Protein AF-0000000084543329 (afdb_homodimer)

pLDDT: mean 81.79, std 19.31, range [36.59, 98.5]

Sequence (286 aa):
MLRTILVAIDDSPSMEIMMNALKQLQLEPTTHVIFSHVVSTTGPDVDPI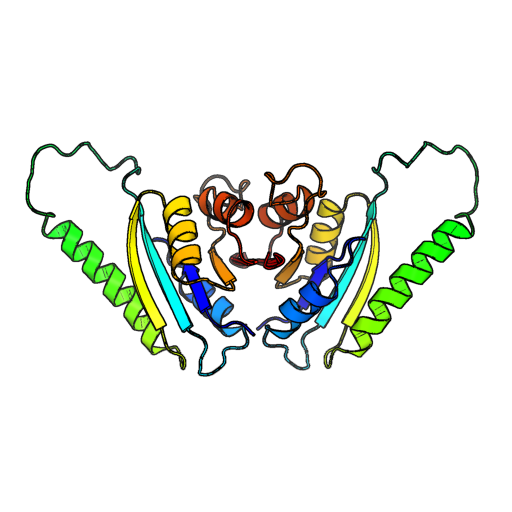ADRPHPSSSEELAYWDIENYLRSYQKQLAVPSDVEIVQGDPAEEIIRLSNIYKTDLIIIGSRGLTGLSRVLQGSVSSQVVADANCSVLVVKEKVMLRTILVAIDDSPSMEIMMNALKQLQLEPTTHVIFSHVVSTTGPDVDPIADRPHPSSSEELAYWDIENYLRSYQKQLAVPSDVEIVQGDPAEEIIRLSNIYKTDLIIIGSRGLTGLSRVLQGSVSSQVVADANCSVLVVKEKV

Nearest PDB structures (foldseek):
  1mjh-assembly1_A  TM=8.530E-01  e=1.155E-09  Methanocaldococcus jannaschii
  1mjh-assembly1_B  TM=8.468E-01  e=2.503E-09  Methanocaldococcus jannaschii
  3hgm-assembly2_D  TM=7.428E-01  e=6.580E-09  Halomonas elongata
  2dum-assembly1_A  TM=7.343E-01  e=9.857E-08  Pyrococcus horikoshii OT3
  2dum-assembly2_C  TM=7.300E-01  e=8.124E-08  Pyrococcus horikoshii OT3

Organism: NCBI:txid376219

InterPro domains:
  IPR006015 Universal stress protein A family [PR01438] (2-20)
  IPR006015 Universal stress protein A family [PR01438] (100-112)
  IPR006015 Universal stress protein A family [PR01438] (118-140)
  IPR006016 UspA [PF00582] (1-140)
  IPR014729 Rossmann-like alpha/beta/alpha sandwich fold [G3DSA:3.40.50.620] (1-142)

Solvent-accessible surface area (backbone atoms only — not comparable to full-atom values): 15860 Å² total; per-residue (Å²): 132,62,48,23,36,35,37,54,47,73,93,64,90,52,56,64,62,50,49,52,57,58,65,40,37,54,73,47,72,76,20,35,37,33,42,31,34,54,49,61,66,77,48,84,82,53,54,85,67,70,84,73,79,66,84,49,75,62,56,54,48,51,48,50,51,50,50,52,55,54,48,61,53,47,71,74,48,90,36,53,63,50,79,46,78,47,76,34,56,50,39,61,48,53,42,50,51,36,59,75,64,60,31,50,31,36,38,31,52,22,78,31,80,70,83,65,86,78,57,48,45,14,72,47,45,50,48,35,57,37,65,39,77,32,19,31,35,36,43,46,74,77,124,132,61,49,24,36,34,38,52,45,73,95,63,89,54,54,64,61,51,50,54,56,58,65,40,37,54,74,46,73,76,20,34,37,35,42,30,36,54,47,63,66,76,47,82,83,54,52,85,68,71,86,71,81,66,82,48,75,61,56,53,48,53,50,48,50,51,49,51,55,53,48,61,54,47,70,73,46,88,36,52,65,47,80,45,78,47,76,33,57,52,39,60,48,52,42,50,50,37,57,74,65,60,30,49,32,37,39,32,52,22,76,28,79,70,80,62,84,76,55,47,45,14,73,47,44,52,48,35,57,37,65,40,79,36,19,30,34,36,41,45,75,78,124

Secondary structure (DSSP, 8-state):
---EEEEEE-SSSTHHHHHHHHHTB---TT-EEEEEEEEESSSTT-----S--S--HHHHHHHHHHHHHHHHHHTT-SS-EEEEEEEE-HHHHHHHHHHHTT-SEEEEE----SSSTT--S-HHHHHHHHH-SSEEEEE----/---EEEEEE-SSSTHHHHHHHHHTB---TT-EEEEEEEEESSSTT-----S--S--HHHHHHHHHHHHHHHHHHTT-SS-EEEEEEEE-HHHHHHHHHHHTT-SEEEEE----SSSTT--S-HHHHHHHHH-SSEEEEE----

Radius of gyration: 21.04 Å; Cα contacts (8 Å, |Δi|>4): 467; chains: 2; bounding box: 43×72×41 Å

Foldseek 3Di:
DFAEEEEEDEPDPCVVLSLVVVVVDDDDQRREYEYEYEAECPDPVPPVPPPPPDCPPVNVVVVVVVLVVVVVVCVVDSHHYYYYYYYYDRLVVSLVVCVVVVGQEYEYEQDDDPDDPPRSGHPSLVSNCVPHPHYYHYGYDDD/DFAEEEEEDEPDPCVVLSLVVVVVDDDDQNREYEYEYEAECPDPVPPVPPPPPDCPPVNVVVVVVVLVVVVVVCVVDSHHYYYYYYYYDRLVVSLVVCVVVVGQEYEYEQDDDPPPPPRSRHPSLVSNCVPHPHYYHYGYDDD

Structure (mmCIF, N/CA/C/O backbone):
data_AF-0000000084543329-model_v1
#
loop_
_entity.id
_entity.type
_entity.pdbx_description
1 polymer 'Universal stress protein, UspA-like'
#
loop_
_atom_site.group_PDB
_atom_site.id
_atom_site.type_symbol
_atom_site.label_atom_id
_atom_site.label_alt_id
_atom_site.label_comp_id
_atom_site.label_asym_id
_atom_site.label_entity_id
_atom_site.label_seq_id
_atom_site.pdbx_PDB_ins_code
_atom_site.Cartn_x
_atom_site.Cartn_y
_atom_site.Cartn_z
_atom_site.occupancy
_atom_site.B_iso_or_equiv
_atom_site.auth_seq_id
_atom_site.auth_comp_id
_atom_site.auth_asym_id
_atom_site.auth_atom_id
_atom_site.pdbx_PDB_model_num
ATOM 1 N N . MET A 1 1 ? -7.934 -6.758 11.453 1 81.69 1 MET A N 1
ATOM 2 C CA . MET A 1 1 ? -8.797 -5.602 11.25 1 81.69 1 MET A CA 1
ATOM 3 C C . MET A 1 1 ? -8.008 -4.301 11.375 1 81.69 1 MET A C 1
ATOM 5 O O . MET A 1 1 ? -7.094 -4.207 12.195 1 81.69 1 MET A O 1
ATOM 9 N N . LEU A 1 2 ? -8.367 -3.291 10.414 1 92.56 2 LEU A N 1
ATOM 10 C CA . LEU A 1 2 ? -7.707 -1.989 10.469 1 92.56 2 LEU A CA 1
ATOM 11 C C . LEU A 1 2 ? -8.289 -1.135 11.594 1 92.56 2 LEU A C 1
ATOM 13 O O . LEU A 1 2 ? -9.438 -0.705 11.523 1 92.56 2 LEU A O 1
ATOM 17 N N . ARG A 1 3 ? -7.535 -0.943 12.648 1 95.81 3 ARG A N 1
ATOM 18 C CA . ARG A 1 3 ? -8.008 -0.152 13.781 1 95.81 3 ARG A CA 1
ATOM 19 C C . ARG A 1 3 ? -7.691 1.327 13.586 1 95.81 3 ARG A C 1
ATOM 21 O O . ARG A 1 3 ? -8.531 2.188 13.852 1 95.81 3 ARG A O 1
ATOM 28 N N . THR A 1 4 ? -6.5 1.543 13.148 1 98.12 4 THR A N 1
ATOM 29 C CA . THR A 1 4 ? -6.062 2.922 12.961 1 98.12 4 THR A CA 1
ATOM 30 C C . THR A 1 4 ? -5.43 3.109 11.586 1 98.12 4 THR A C 1
ATOM 32 O O . THR A 1 4 ? -4.559 2.336 11.188 1 98.12 4 THR A O 1
ATOM 35 N N . ILE A 1 5 ? -5.875 4.098 10.867 1 98.5 5 ILE A N 1
ATOM 36 C CA . ILE A 1 5 ? -5.379 4.426 9.539 1 98.5 5 ILE A CA 1
ATOM 37 C C . ILE A 1 5 ? -4.891 5.871 9.508 1 98.5 5 ILE A C 1
ATOM 39 O O . ILE A 1 5 ? -5.598 6.781 9.953 1 98.5 5 ILE A O 1
ATOM 43 N N . LEU A 1 6 ? -3.682 6.082 9.062 1 98.38 6 LEU A N 1
ATOM 44 C CA . LEU A 1 6 ? -3.145 7.426 8.875 1 98.38 6 LEU A CA 1
ATOM 45 C C . LEU A 1 6 ? -3.156 7.816 7.406 1 98.38 6 LEU A C 1
ATOM 47 O O . LEU A 1 6 ? -2.572 7.125 6.57 1 98.38 6 LEU A O 1
ATOM 51 N N . VAL A 1 7 ? -3.832 8.812 7.074 1 96.94 7 VAL A N 1
ATOM 52 C CA . VAL A 1 7 ? -3.863 9.359 5.723 1 96.94 7 VAL A CA 1
ATOM 53 C C . VAL A 1 7 ? -2.98 10.602 5.645 1 96.94 7 VAL A C 1
ATOM 55 O O . VAL A 1 7 ? -3.312 11.641 6.215 1 96.94 7 VAL A O 1
ATOM 58 N N . ALA A 1 8 ? -1.842 10.445 4.938 1 95.69 8 ALA A N 1
ATOM 59 C CA . ALA A 1 8 ? -0.904 11.555 4.785 1 95.69 8 ALA A CA 1
ATOM 60 C C . ALA A 1 8 ? -1.273 12.422 3.584 1 95.69 8 ALA A C 1
ATOM 62 O O . ALA A 1 8 ? -1.229 11.961 2.441 1 95.69 8 ALA A O 1
ATOM 63 N N . ILE A 1 9 ? -1.578 13.695 3.885 1 91.19 9 ILE A N 1
ATOM 64 C CA . ILE A 1 9 ? -2.082 14.609 2.863 1 91.19 9 ILE A CA 1
ATOM 65 C C . ILE A 1 9 ? -1.065 15.719 2.617 1 91.19 9 ILE A C 1
ATOM 67 O O . ILE A 1 9 ? -0.561 16.328 3.562 1 91.19 9 ILE A O 1
ATOM 71 N N . ASP A 1 10 ? -0.729 15.914 1.336 1 82.12 10 ASP A N 1
ATOM 72 C CA . ASP A 1 10 ? 0.143 17.031 1.003 1 82.12 10 ASP A CA 1
ATOM 73 C C . ASP A 1 10 ? -0.658 18.203 0.432 1 82.12 10 ASP A C 1
ATOM 75 O O . ASP A 1 10 ? -1.878 18.266 0.598 1 82.12 10 ASP A O 1
ATOM 79 N N . ASP A 1 11 ? 0.012 19.219 -0.105 1 70.56 11 ASP A N 1
ATOM 80 C CA . ASP A 1 11 ? -0.605 20.453 -0.581 1 70.56 11 ASP A CA 1
ATOM 81 C C . ASP A 1 11 ? -1.255 20.25 -1.947 1 70.56 11 ASP A C 1
ATOM 83 O O . ASP A 1 11 ? -1.969 21.125 -2.438 1 70.56 11 ASP A O 1
ATOM 87 N N . SER A 1 12 ? -1.091 19.109 -2.645 1 63.62 12 SER A N 1
ATOM 88 C CA . SER A 1 12 ? -1.638 18.922 -3.984 1 63.62 12 SER A CA 1
ATOM 89 C C . SER A 1 12 ? -3.053 18.359 -3.926 1 63.62 12 SER A C 1
ATOM 91 O O . SER A 1 12 ? -3.447 17.75 -2.924 1 63.62 12 SER A O 1
ATOM 93 N N . PRO A 1 13 ? -4.082 18.906 -4.754 1 58.91 13 PRO A N 1
ATOM 94 C CA . PRO A 1 13 ? -5.492 18.516 -4.836 1 58.91 13 PRO A CA 1
ATOM 95 C C . PRO A 1 13 ? -5.68 17.016 -5.055 1 58.91 13 PRO A C 1
ATOM 97 O O . PRO A 1 13 ? -6.812 16.547 -5.164 1 58.91 13 PRO A O 1
ATOM 100 N N . SER A 1 14 ? -5.199 16.234 -4.152 1 73.62 14 SER A N 1
ATOM 101 C CA . SER A 1 14 ? -5.277 14.781 -4.25 1 73.62 14 SER A CA 1
ATOM 102 C C . SER A 1 14 ? -6.137 14.195 -3.135 1 73.62 14 SER A C 1
ATOM 104 O O . SER A 1 14 ? -6.031 13.008 -2.824 1 73.62 14 SER A O 1
ATOM 106 N N . MET A 1 15 ? -7.137 15.055 -2.615 1 83.75 15 MET A N 1
ATOM 107 C CA . MET A 1 15 ? -7.863 14.516 -1.472 1 83.75 15 MET A CA 1
ATOM 108 C C . MET A 1 15 ? -8.945 13.539 -1.927 1 83.75 15 MET A C 1
ATOM 110 O O . MET A 1 15 ? -9.219 12.555 -1.247 1 83.75 15 MET A O 1
ATOM 114 N N . GLU A 1 16 ? -9.516 13.906 -3.072 1 86.56 16 GLU A N 1
ATOM 115 C CA . GLU A 1 16 ? -10.547 13.016 -3.58 1 86.56 16 GLU A CA 1
ATOM 116 C C . GLU A 1 16 ? -9.992 11.617 -3.846 1 86.56 16 GLU A C 1
ATOM 118 O O . GLU A 1 16 ? -10.641 10.617 -3.533 1 86.56 16 GLU A O 1
ATOM 123 N N . ILE A 1 17 ? -8.875 11.602 -4.398 1 88.75 17 ILE A N 1
ATOM 124 C CA . ILE A 1 17 ? -8.242 10.32 -4.707 1 88.75 17 ILE A CA 1
ATOM 125 C C . ILE A 1 17 ? -7.898 9.594 -3.412 1 88.75 17 ILE A C 1
ATOM 127 O O . ILE A 1 17 ? -8.086 8.375 -3.311 1 88.75 17 ILE A O 1
ATOM 131 N N . MET A 1 18 ? -7.449 10.352 -2.385 1 92.69 18 MET A N 1
ATOM 132 C CA . MET A 1 18 ? -7.109 9.773 -1.089 1 92.69 18 MET A CA 1
ATOM 133 C C . MET A 1 18 ? -8.352 9.25 -0.385 1 92.69 18 MET A C 1
ATOM 135 O O . MET A 1 18 ? -8.328 8.156 0.189 1 92.69 18 MET A O 1
ATOM 139 N N . MET A 1 19 ? -9.422 10.039 -0.532 1 92.75 19 MET A N 1
ATOM 140 C CA . MET A 1 19 ? -10.68 9.625 0.082 1 92.75 19 MET A CA 1
ATOM 141 C C . MET A 1 19 ? -11.234 8.375 -0.599 1 92.75 19 MET A C 1
ATOM 143 O O . MET A 1 19 ? -11.781 7.496 0.063 1 92.75 19 MET A O 1
ATOM 147 N N . ASN A 1 20 ? -11.125 8.344 -1.893 1 92.75 20 ASN A N 1
ATOM 148 C CA . ASN A 1 20 ? -11.562 7.16 -2.621 1 92.75 20 ASN A CA 1
ATOM 149 C C . ASN A 1 20 ? -10.789 5.918 -2.191 1 92.75 20 ASN A C 1
ATOM 151 O O . ASN A 1 20 ? -11.375 4.852 -2.004 1 92.75 20 ASN A O 1
ATOM 155 N N . ALA A 1 21 ? -9.477 6.07 -2.02 1 94.56 21 ALA A N 1
ATOM 156 C CA . ALA A 1 21 ? -8.664 4.957 -1.538 1 94.56 21 ALA A CA 1
ATOM 157 C C . ALA A 1 21 ? -9.117 4.508 -0.151 1 94.56 21 ALA A C 1
ATOM 159 O O . ALA A 1 21 ? -9.227 3.307 0.111 1 94.56 21 ALA A O 1
ATOM 160 N N . LEU A 1 22 ? -9.344 5.465 0.703 1 95.75 22 LEU A N 1
ATOM 161 C CA . LEU A 1 22 ? -9.797 5.18 2.061 1 95.75 22 LEU A CA 1
ATOM 162 C C . LEU A 1 22 ? -11.125 4.422 2.041 1 95.75 22 LEU A C 1
ATOM 164 O O . LEU A 1 22 ? -11.297 3.445 2.777 1 95.75 22 LEU A O 1
ATOM 168 N N . LYS A 1 23 ? -11.984 4.781 1.148 1 93.88 23 LYS A N 1
ATOM 169 C CA . LYS A 1 23 ? -13.32 4.195 1.08 1 93.88 23 LYS A CA 1
ATOM 170 C C . LYS A 1 23 ? -13.273 2.785 0.505 1 93.88 23 LYS A C 1
ATOM 172 O O . LYS A 1 23 ? -14.25 2.037 0.605 1 93.88 23 LYS A O 1
ATOM 177 N N . GLN A 1 24 ? -12.25 2.443 -0.127 1 95.56 24 GLN A N 1
ATOM 178 C CA . GLN A 1 24 ? -12.102 1.09 -0.654 1 95.56 24 GLN A CA 1
ATOM 179 C C . GLN A 1 24 ? -11.734 0.106 0.452 1 95.56 24 GLN A C 1
ATOM 181 O O . GLN A 1 24 ? -11.727 -1.107 0.233 1 95.56 24 GLN A O 1
ATOM 186 N N . LEU A 1 25 ? -11.414 0.562 1.641 1 96.94 25 LEU A N 1
ATOM 187 C CA . LEU A 1 25 ? -11.078 -0.283 2.781 1 96.94 25 LEU A CA 1
ATOM 188 C C . LEU A 1 25 ? -12.328 -0.652 3.574 1 96.94 25 LEU A C 1
ATOM 190 O O . LEU A 1 25 ? -13.312 0.09 3.57 1 96.94 25 LEU A O 1
ATOM 194 N N . GLN A 1 26 ? -12.25 -1.779 4.195 1 94.69 26 GLN A N 1
ATOM 195 C CA . GLN A 1 26 ? -13.289 -2.125 5.16 1 94.69 26 GLN A CA 1
ATOM 196 C C . GLN A 1 26 ? -13.125 -1.323 6.449 1 94.69 26 GLN A C 1
ATOM 198 O O . GLN A 1 26 ? -12.234 -1.6 7.25 1 94.69 26 GLN A O 1
ATOM 203 N N . LEU A 1 27 ? -13.961 -0.307 6.586 1 94.88 27 LEU A N 1
ATOM 204 C CA . LEU A 1 27 ? -13.922 0.51 7.793 1 94.88 27 LEU A CA 1
ATOM 205 C C . LEU A 1 27 ? -14.984 0.053 8.789 1 94.88 27 LEU A C 1
ATOM 207 O O . LEU A 1 27 ? -16.188 0.141 8.516 1 94.88 27 LEU A O 1
ATOM 211 N N . GLU A 1 28 ? -14.547 -0.438 9.836 1 94.56 28 GLU A N 1
ATOM 212 C CA . GLU A 1 28 ? -15.461 -0.745 10.93 1 94.56 28 GLU A CA 1
ATOM 213 C C . GLU A 1 28 ? -15.82 0.512 11.719 1 94.56 28 GLU A C 1
ATOM 215 O O . GLU A 1 28 ? -15.086 1.5 11.688 1 94.56 28 GLU A O 1
ATOM 220 N N . PRO A 1 29 ? -16.891 0.439 12.453 1 94.81 29 PRO A N 1
ATOM 221 C CA . PRO A 1 29 ? -17.312 1.616 13.211 1 94.81 29 PRO A CA 1
ATOM 222 C C . PRO A 1 29 ? -16.25 2.1 14.188 1 94.81 29 PRO A C 1
ATOM 224 O O . PRO A 1 29 ? -16.219 3.285 14.531 1 94.81 29 PRO A O 1
ATOM 227 N N . THR A 1 30 ? -15.383 1.195 14.57 1 95.56 30 THR A N 1
ATOM 228 C CA . THR A 1 30 ? -14.375 1.55 15.57 1 95.56 30 THR A CA 1
ATOM 229 C C . THR A 1 30 ? -13.07 1.953 14.898 1 95.56 30 THR A C 1
ATOM 231 O O . THR A 1 30 ? -12.109 2.342 15.57 1 95.56 30 THR A O 1
ATOM 234 N N . THR A 1 31 ? -12.984 1.854 13.602 1 97.44 31 THR A N 1
ATOM 235 C CA . THR A 1 31 ? -11.781 2.283 12.898 1 97.44 31 THR A CA 1
ATOM 236 C C . THR A 1 31 ? -11.523 3.771 13.125 1 97.44 31 THR A C 1
ATOM 238 O O . THR A 1 31 ? -12.453 4.582 13.062 1 97.44 31 THR A O 1
ATOM 241 N N . HIS A 1 32 ? -10.328 4.094 13.477 1 98.25 32 HIS A N 1
ATOM 242 C CA . HIS A 1 32 ? -9.914 5.473 13.719 1 98.25 32 HIS A CA 1
ATOM 243 C C . HIS A 1 32 ? -9.047 5.988 12.578 1 98.25 32 HIS A C 1
ATOM 245 O O . HIS A 1 32 ? -7.992 5.41 12.281 1 98.25 32 HIS A O 1
ATOM 251 N N . VAL A 1 33 ? -9.492 7.043 11.891 1 98.19 33 VAL A N 1
ATOM 252 C CA . VAL A 1 33 ? -8.766 7.609 10.766 1 98.19 33 VAL A CA 1
ATOM 253 C C . VAL A 1 33 ? -8.102 8.922 11.188 1 98.19 33 VAL A C 1
ATOM 255 O O . VAL A 1 33 ? -8.758 9.797 11.758 1 98.19 33 VAL A O 1
ATOM 258 N N . ILE A 1 34 ? -6.812 9.039 10.914 1 97.94 34 ILE A N 1
ATOM 259 C CA . ILE A 1 34 ? -6.074 10.266 11.203 1 97.94 34 ILE A CA 1
ATOM 260 C C . ILE A 1 34 ? -5.656 10.93 9.891 1 97.94 34 ILE A C 1
ATOM 262 O O . ILE A 1 34 ? -4.816 10.406 9.156 1 97.94 34 ILE A O 1
ATOM 266 N N . PHE A 1 35 ? -6.234 12.055 9.594 1 96.69 35 PHE A N 1
ATOM 267 C CA . PHE A 1 35 ? -5.734 12.891 8.516 1 96.69 35 PHE A CA 1
ATOM 268 C C . PHE A 1 35 ? -4.523 13.695 8.969 1 96.69 35 PHE A C 1
ATOM 270 O O . PHE A 1 35 ? -4.586 14.398 9.984 1 96.69 35 PHE A O 1
ATOM 277 N N . SER A 1 36 ? -3.477 13.555 8.242 1 95.56 36 SER A N 1
ATOM 278 C CA . SER A 1 36 ? -2.275 14.273 8.664 1 95.56 36 SER A CA 1
ATOM 279 C C . SER A 1 36 ? -1.738 15.156 7.543 1 95.56 36 SER A C 1
ATOM 281 O O . SER A 1 36 ? -1.786 14.781 6.371 1 95.56 36 SER A O 1
ATOM 283 N N . HIS A 1 37 ? -1.28 16.281 7.898 1 94 37 HIS A N 1
ATOM 284 C CA . HIS A 1 37 ? -0.563 17.203 7.035 1 94 37 HIS A CA 1
ATOM 285 C C . HIS A 1 37 ? 0.697 17.734 7.715 1 94 37 HIS A C 1
ATOM 287 O O . HIS A 1 37 ? 0.662 18.109 8.891 1 94 37 HIS A O 1
ATOM 293 N N . VAL A 1 38 ? 1.776 17.688 6.957 1 92.75 38 VAL A N 1
ATOM 294 C CA . VAL A 1 38 ? 3.049 18.156 7.488 1 92.75 38 VAL A CA 1
ATOM 295 C C . VAL A 1 38 ? 3.445 19.469 6.797 1 92.75 38 VAL A C 1
ATOM 297 O O . VAL A 1 38 ? 3.541 19.516 5.57 1 92.75 38 VAL A O 1
ATOM 300 N N . VAL A 1 39 ? 3.527 20.516 7.5 1 88.06 39 VAL A N 1
ATOM 301 C CA . VAL A 1 39 ? 4.074 21.781 7.008 1 88.06 39 VAL A CA 1
ATOM 302 C C . VAL A 1 39 ? 5.602 21.719 7.012 1 88.06 39 VAL A C 1
ATOM 304 O O . VAL A 1 39 ? 6.223 21.703 8.078 1 88.06 39 VAL A O 1
ATOM 307 N N . SER A 1 40 ? 6.152 21.688 5.801 1 80.88 40 SER A N 1
ATOM 308 C CA . SER A 1 40 ? 7.59 21.469 5.672 1 80.88 40 SER A CA 1
ATOM 309 C C . SER A 1 40 ? 8.367 22.688 6.172 1 80.88 40 SER A C 1
ATOM 311 O O . SER A 1 40 ? 7.992 23.828 5.906 1 80.88 40 SER A O 1
ATOM 313 N N . THR A 1 41 ? 9.289 22.531 7.078 1 71.44 41 THR A N 1
ATOM 314 C CA . THR A 1 41 ? 10.188 23.594 7.52 1 71.44 41 THR A CA 1
ATOM 315 C C . THR A 1 41 ? 11.43 23.656 6.637 1 71.44 41 THR A C 1
ATOM 317 O O . THR A 1 41 ? 12.266 24.547 6.785 1 71.44 41 THR A O 1
ATOM 320 N N . THR A 1 42 ? 11.695 22.656 5.805 1 59.19 42 THR A N 1
ATOM 321 C CA . THR A 1 42 ? 12.906 22.609 4.992 1 59.19 42 THR A CA 1
ATOM 322 C C . THR A 1 42 ? 12.656 23.219 3.617 1 59.19 42 THR A C 1
ATOM 324 O O . THR A 1 42 ? 13.555 23.25 2.771 1 59.19 42 THR A O 1
ATOM 327 N N . GLY A 1 43 ? 11.531 23.578 3.23 1 52.81 43 GLY A N 1
ATOM 328 C CA . GLY A 1 43 ? 11.359 24.062 1.869 1 52.81 43 GLY A CA 1
ATOM 329 C C . GLY A 1 43 ? 12.086 25.359 1.597 1 52.81 43 GLY A C 1
ATOM 330 O O . GLY A 1 43 ? 12.484 26.062 2.529 1 52.81 43 GLY A O 1
ATOM 331 N N . PRO A 1 44 ? 12.562 25.5 0.274 1 48.38 44 PRO A N 1
ATOM 332 C CA . PRO A 1 44 ? 13.352 26.672 -0.088 1 48.38 44 PRO A CA 1
ATOM 333 C C . PRO A 1 44 ? 12.781 27.969 0.486 1 48.38 44 PRO A C 1
ATOM 335 O O . PRO A 1 44 ? 13.508 28.953 0.634 1 48.38 44 PRO A O 1
ATOM 338 N N . ASP A 1 45 ? 11.523 27.922 0.536 1 44.25 45 ASP A N 1
ATOM 339 C CA . ASP A 1 45 ? 11.016 29.266 0.819 1 44.25 45 ASP A CA 1
ATOM 340 C C . ASP A 1 45 ? 11.164 29.609 2.299 1 44.25 45 ASP A C 1
ATOM 342 O O . ASP A 1 45 ? 10.523 30.547 2.793 1 44.25 45 ASP A O 1
ATOM 346 N N . VAL A 1 46 ? 11.758 28.641 3.051 1 43.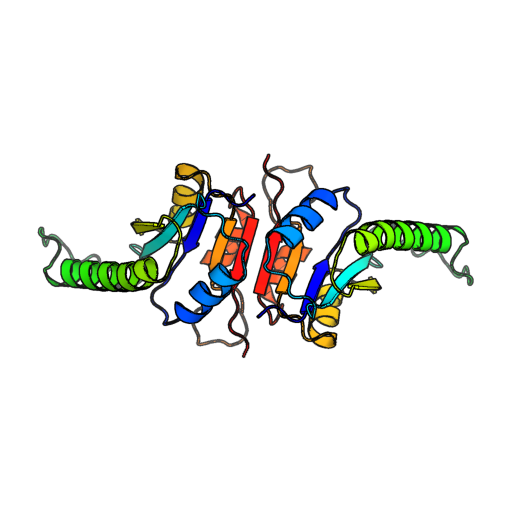56 46 VAL A N 1
ATOM 347 C CA . VAL A 1 46 ? 12.094 29.141 4.383 1 43.56 46 VAL A CA 1
ATOM 348 C C . VAL A 1 46 ? 13.234 30.141 4.285 1 43.56 46 VAL A C 1
ATOM 350 O O . VAL A 1 46 ? 14.383 29.781 4.039 1 43.56 46 VAL A O 1
ATOM 353 N N . ASP A 1 47 ? 13.109 31.078 3.531 1 38.53 47 ASP A N 1
ATOM 354 C CA . ASP A 1 47 ? 14.062 32.125 3.834 1 38.53 47 ASP A CA 1
ATOM 355 C C . ASP A 1 47 ? 14.281 32.281 5.34 1 38.53 47 ASP A C 1
ATOM 357 O O . ASP A 1 47 ? 13.32 32.25 6.113 1 38.53 47 ASP A O 1
ATOM 361 N N . PRO A 1 48 ? 15.492 31.906 5.84 1 41.34 48 PRO A N 1
ATOM 362 C CA . PRO A 1 48 ? 15.703 32.375 7.219 1 41.34 48 PRO A CA 1
ATOM 363 C C . PRO A 1 48 ? 14.992 33.688 7.52 1 41.34 48 PRO A C 1
ATOM 365 O O . PRO A 1 48 ? 15.5 34.75 7.18 1 41.34 48 PRO A O 1
ATOM 368 N N . ILE A 1 49 ? 13.836 33.844 7.07 1 39.53 49 ILE A N 1
ATOM 369 C CA . ILE A 1 49 ? 13.305 35.125 7.555 1 39.53 49 ILE A CA 1
ATOM 370 C C . ILE A 1 49 ? 13.633 35.281 9.039 1 39.53 49 ILE A C 1
ATOM 372 O O . ILE A 1 49 ? 13.312 34.438 9.852 1 39.53 49 ILE A O 1
ATOM 376 N N . ALA A 1 50 ? 14.617 36.156 9.383 1 41 50 ALA A N 1
ATOM 377 C CA . ALA A 1 50 ? 15.031 36.719 10.672 1 41 50 ALA A CA 1
ATOM 378 C C . ALA A 1 50 ? 13.906 36.594 11.695 1 41 50 ALA A C 1
ATOM 380 O O . ALA A 1 50 ? 12.758 36.344 11.344 1 41 50 ALA A O 1
ATOM 381 N N . ASP A 1 51 ? 14.047 37.5 12.797 1 36.59 51 ASP A N 1
ATOM 382 C CA . ASP A 1 51 ? 13.562 37.844 14.133 1 36.59 51 ASP A CA 1
ATOM 383 C C . ASP A 1 51 ? 12.055 38.062 14.133 1 36.59 51 ASP A C 1
ATOM 385 O O . ASP A 1 51 ? 11.547 38.875 14.883 1 36.59 51 ASP A O 1
ATOM 389 N N . ARG A 1 52 ? 11.336 37.875 12.898 1 41.84 52 ARG A N 1
ATOM 390 C CA . ARG A 1 52 ? 10.062 38.469 13.312 1 41.84 52 ARG A CA 1
ATOM 391 C C . ARG A 1 52 ? 9.305 37.531 14.234 1 41.84 52 ARG A C 1
ATOM 393 O O . ARG A 1 52 ? 9.156 36.344 13.938 1 41.84 52 ARG A O 1
ATOM 400 N N . PRO A 1 53 ? 9.148 37.781 15.523 1 44.62 53 PRO A N 1
ATOM 401 C CA . PRO A 1 53 ? 8.531 37.062 16.625 1 44.62 53 PRO A CA 1
ATOM 402 C C . PRO A 1 53 ? 7.34 36.219 16.188 1 44.62 53 PRO A C 1
ATOM 404 O O . PRO A 1 53 ? 7.188 35.062 16.625 1 44.62 53 PRO A O 1
ATOM 407 N N . HIS A 1 54 ? 6.121 36.875 15.922 1 44.59 54 HIS A N 1
ATOM 408 C CA . HIS A 1 54 ? 4.766 36.344 16.047 1 44.59 54 HIS A CA 1
ATOM 409 C C . HIS A 1 54 ? 4.391 35.5 14.836 1 44.59 54 HIS A C 1
ATOM 411 O O . HIS A 1 54 ? 4.719 35.844 13.703 1 44.59 54 HIS A O 1
ATOM 417 N N . PRO A 1 55 ? 4.199 34.125 14.875 1 49.47 55 PRO A N 1
ATOM 418 C CA . PRO A 1 55 ? 3.531 33.469 13.742 1 49.47 55 PRO A CA 1
ATOM 419 C C . PRO A 1 55 ? 2.73 34.469 12.898 1 49.47 55 PRO A C 1
ATOM 421 O O . PRO A 1 55 ? 1.898 35.188 13.422 1 49.47 55 PRO A O 1
ATOM 424 N N . SER A 1 56 ? 3.266 34.938 11.844 1 53.5 56 SER A N 1
ATOM 425 C CA . SER A 1 56 ? 2.561 35.938 11.047 1 53.5 56 SER A CA 1
ATOM 426 C C . SER A 1 56 ? 1.145 35.469 10.719 1 53.5 56 SER A C 1
ATOM 428 O O . SER A 1 56 ? 0.857 34.281 10.719 1 53.5 56 SER A O 1
ATOM 430 N N . SER A 1 57 ? 0.057 36.375 10.828 1 56.47 57 SER A N 1
ATOM 431 C CA . SER A 1 57 ? -1.339 36.25 10.414 1 56.47 57 SER A CA 1
ATOM 432 C C . SER A 1 57 ? -1.488 35.375 9.195 1 56.47 57 SER A C 1
ATOM 434 O O . SER A 1 57 ? -2.465 34.625 9.078 1 56.47 57 SER A O 1
ATOM 436 N N . SER A 1 58 ? -0.472 35.25 8.383 1 57.62 58 SER A N 1
ATOM 437 C CA . SER A 1 58 ? -0.57 34.469 7.148 1 57.62 58 SER A CA 1
ATOM 438 C C . SER A 1 58 ? -0.389 33 7.402 1 57.62 58 SER A C 1
ATOM 440 O O . SER A 1 58 ? -1.097 32.156 6.82 1 57.62 58 SER A O 1
ATOM 442 N N . GLU A 1 59 ? 0.511 32.688 8.273 1 61.88 59 GLU A N 1
ATOM 443 C CA . GLU A 1 59 ? 0.741 31.297 8.602 1 61.88 59 GLU A CA 1
ATOM 444 C C . GLU A 1 59 ? -0.449 30.688 9.344 1 61.88 59 GLU A C 1
ATOM 446 O O . GLU A 1 59 ? -0.834 29.547 9.094 1 61.88 59 GLU A O 1
ATOM 451 N N . GLU A 1 60 ? -0.927 31.531 10.188 1 65.12 60 GLU A N 1
ATOM 452 C CA . GLU A 1 60 ? -2.113 31.094 10.922 1 65.12 60 GLU A CA 1
ATOM 453 C C . GLU A 1 60 ? -3.291 30.859 9.977 1 65.12 60 GLU A C 1
ATOM 455 O O . GLU A 1 60 ? -4.043 29.891 10.141 1 65.12 60 GLU A O 1
ATOM 460 N N . LEU A 1 61 ? -3.326 31.75 8.984 1 59 61 LEU A N 1
ATOM 461 C CA . LEU A 1 61 ? -4.418 31.625 8.023 1 59 61 LEU A CA 1
ATOM 462 C C . LEU A 1 61 ? -4.246 30.375 7.164 1 59 61 LEU A C 1
ATOM 464 O O . LEU A 1 61 ? -5.219 29.672 6.891 1 59 61 LEU A O 1
ATOM 468 N N . ALA A 1 62 ? -3.006 30.109 6.891 1 69.44 62 ALA A N 1
ATOM 469 C CA . ALA A 1 62 ? -2.734 28.938 6.082 1 69.44 62 ALA A CA 1
ATOM 470 C C . ALA A 1 62 ? -3.053 27.656 6.855 1 69.44 62 ALA A C 1
ATOM 472 O O . ALA A 1 62 ? -3.65 26.719 6.309 1 69.44 62 ALA A O 1
ATOM 473 N N . TYR A 1 63 ? -2.736 27.781 8.125 1 76.12 63 TYR A N 1
ATOM 474 C CA . TYR A 1 63 ? -3.023 26.656 9 1 76.12 63 TYR A CA 1
ATOM 475 C C . TYR A 1 63 ? -4.527 26.422 9.117 1 76.12 63 TYR A C 1
ATOM 477 O O . TYR A 1 63 ? -5 25.297 8.992 1 76.12 63 TYR A O 1
ATOM 485 N N . TRP A 1 64 ? -5.16 27.531 9.297 1 77.88 64 TRP A N 1
ATOM 486 C CA . TRP A 1 64 ? -6.605 27.422 9.461 1 77.88 64 TRP A CA 1
ATOM 487 C C . TRP A 1 64 ? -7.266 26.922 8.188 1 77.88 64 TRP A C 1
ATOM 489 O O . TRP A 1 64 ? -8.172 26.078 8.242 1 77.88 64 TRP A O 1
ATOM 499 N N . ASP A 1 65 ? -6.773 27.297 7.098 1 83.44 65 ASP A N 1
ATOM 500 C CA . ASP A 1 65 ? -7.336 26.875 5.82 1 83.44 65 ASP A CA 1
ATOM 501 C C . ASP A 1 65 ? -7.141 25.375 5.602 1 83.44 65 ASP A C 1
ATOM 503 O O . ASP A 1 65 ? -8.07 24.672 5.184 1 83.44 65 ASP A O 1
ATOM 507 N N . ILE A 1 66 ? -5.992 24.906 6 1 83.94 66 ILE A N 1
ATOM 508 C CA . ILE A 1 66 ? -5.711 23.5 5.812 1 83.94 66 ILE A CA 1
ATOM 509 C C . ILE A 1 66 ? -6.539 22.672 6.797 1 83.94 66 ILE A C 1
ATOM 511 O O . ILE A 1 66 ? -7.07 21.609 6.438 1 83.94 66 ILE A O 1
ATOM 515 N N . GLU A 1 67 ? -6.59 23.203 7.98 1 88.12 67 GLU A N 1
ATOM 516 C CA . GLU A 1 67 ? -7.375 22.5 8.992 1 88.12 67 GLU A CA 1
ATOM 517 C C . GLU A 1 67 ? -8.836 22.375 8.57 1 88.12 67 GLU A C 1
ATOM 519 O O . GLU A 1 67 ? -9.438 21.297 8.672 1 88.12 67 GLU A O 1
ATOM 524 N N . ASN A 1 68 ? -9.398 23.484 8.133 1 88.69 68 ASN A N 1
ATOM 525 C CA . ASN A 1 68 ? -10.781 23.469 7.691 1 88.69 68 ASN A CA 1
ATOM 526 C C . ASN A 1 68 ? -10.984 22.562 6.484 1 88.69 68 ASN A C 1
ATOM 528 O O . ASN A 1 68 ? -11.992 21.859 6.391 1 88.69 68 ASN A O 1
ATOM 532 N N . TYR A 1 69 ? -10.023 22.609 5.66 1 86.88 69 TYR A N 1
ATOM 533 C CA . TYR A 1 69 ? -10.047 21.75 4.48 1 86.88 69 TYR A CA 1
ATOM 534 C C . TYR A 1 69 ? -10.086 20.281 4.879 1 86.88 69 TYR A C 1
ATOM 536 O O . TYR A 1 69 ? -10.945 19.531 4.418 1 86.88 69 TYR A O 1
ATOM 544 N N . LEU A 1 70 ? -9.289 19.844 5.852 1 89.38 70 LEU A N 1
ATOM 545 C CA . LEU A 1 70 ? -9.234 18.453 6.293 1 89.38 70 LEU A CA 1
ATOM 546 C C . LEU A 1 70 ? -10.484 18.078 7.086 1 89.38 70 LEU A C 1
ATOM 548 O O . LEU A 1 70 ? -11 16.969 6.949 1 89.38 70 LEU A O 1
ATOM 552 N N . ARG A 1 71 ? -11.008 19.031 7.832 1 91 71 ARG A N 1
ATOM 553 C CA . ARG A 1 71 ? -12.195 18.781 8.641 1 91 71 ARG A CA 1
ATOM 554 C C . ARG A 1 71 ? -13.414 18.547 7.754 1 91 71 ARG A C 1
ATOM 556 O O . ARG A 1 71 ? -14.297 17.766 8.109 1 91 71 ARG A O 1
ATOM 563 N N . SER A 1 72 ? -13.469 19.219 6.645 1 90.69 72 SER A N 1
ATOM 564 C CA . SER A 1 72 ? -14.594 19.031 5.727 1 90.69 72 SER A CA 1
ATOM 565 C C . SER A 1 72 ? -14.648 17.594 5.227 1 90.69 72 SER A C 1
ATOM 567 O O . SER A 1 72 ? -15.734 17.062 4.953 1 90.69 72 SER A O 1
ATOM 569 N N . TYR A 1 73 ? -13.531 16.938 5.148 1 90.38 73 TYR A N 1
ATOM 570 C CA . TYR A 1 73 ? -13.492 15.547 4.699 1 90.38 73 TYR A CA 1
ATOM 571 C C . TYR A 1 73 ? -13.766 14.594 5.859 1 90.38 73 TYR A C 1
ATOM 573 O O . TYR A 1 73 ? -14.352 13.523 5.664 1 90.38 73 TYR A O 1
ATOM 581 N N . GLN A 1 74 ? -13.375 15.008 7.035 1 90.81 74 GLN A N 1
ATOM 582 C CA . GLN A 1 74 ? -13.719 14.227 8.219 1 90.81 74 GLN A CA 1
ATOM 583 C C . GLN A 1 74 ? -15.219 13.992 8.312 1 90.81 74 GLN A C 1
ATOM 585 O O . GLN A 1 74 ? -15.664 12.898 8.672 1 90.81 74 GLN A O 1
ATOM 590 N N . LYS A 1 75 ? -15.945 15.031 7.945 1 91.06 75 LYS A N 1
ATOM 591 C CA . LYS A 1 75 ? -17.406 14.984 8.062 1 91.06 75 LYS A CA 1
ATOM 592 C C . LYS A 1 75 ? -18 13.953 7.105 1 91.06 75 LYS A C 1
ATOM 594 O O . LYS A 1 75 ? -19.125 13.5 7.305 1 91.06 75 LYS A O 1
ATOM 599 N N . GLN A 1 76 ? -17.234 13.555 6.133 1 91.25 76 GLN A N 1
ATOM 600 C CA . GLN A 1 76 ? -17.719 12.602 5.137 1 91.25 76 GLN A CA 1
ATOM 601 C C . GLN A 1 76 ? -17.516 11.164 5.602 1 91.25 76 GLN A C 1
ATOM 603 O O . GLN A 1 76 ? -17.984 10.227 4.953 1 91.25 76 GLN A O 1
ATOM 608 N N . LEU A 1 77 ? -16.812 11 6.719 1 93.06 77 LEU A N 1
ATOM 609 C CA . LEU A 1 77 ? -16.516 9.656 7.203 1 93.06 77 LEU A CA 1
ATOM 610 C C . LEU A 1 77 ? -17.516 9.227 8.273 1 93.06 77 LEU A C 1
ATOM 612 O O . LEU A 1 77 ? -17.938 10.047 9.102 1 93.06 77 LEU A O 1
ATOM 616 N N . ALA A 1 78 ? -17.906 7.973 8.25 1 92.56 78 ALA A N 1
ATOM 617 C CA . ALA A 1 78 ? -18.828 7.41 9.242 1 92.56 78 ALA A CA 1
ATOM 618 C C . ALA A 1 78 ? -18.062 6.801 10.414 1 92.56 78 ALA A C 1
ATOM 620 O O . ALA A 1 78 ? -18.625 6.02 11.188 1 92.56 78 ALA A O 1
ATOM 621 N N . VAL A 1 79 ? -16.781 7.09 10.5 1 95.75 79 VAL A N 1
ATOM 622 C CA . VAL A 1 79 ? -15.945 6.555 11.57 1 95.75 79 VAL A CA 1
ATOM 623 C C . VAL A 1 79 ? -15.227 7.699 12.281 1 95.75 79 VAL A C 1
ATOM 625 O O . VAL A 1 79 ? -15.117 8.805 11.742 1 95.75 79 VAL A O 1
ATOM 628 N N . PRO A 1 80 ? -14.805 7.465 13.539 1 96.81 80 PRO A N 1
ATOM 629 C CA . PRO A 1 80 ? -14.031 8.5 14.227 1 96.81 80 PRO A CA 1
ATOM 630 C C . PRO A 1 80 ? -12.797 8.938 13.438 1 96.81 80 PRO A C 1
ATOM 632 O O . PRO A 1 80 ? -12.156 8.109 12.789 1 96.81 80 PRO A O 1
ATOM 635 N N . SER A 1 81 ? -12.547 10.219 13.445 1 97.31 81 SER A N 1
ATOM 636 C CA . SER A 1 81 ? -11.375 10.734 12.734 1 97.31 81 SER A CA 1
ATOM 637 C C . SER A 1 81 ? -10.789 11.953 13.438 1 97.31 81 SER A C 1
ATOM 639 O O . SER A 1 81 ? -11.508 12.68 14.125 1 97.31 81 SER A O 1
ATOM 641 N N . ASP A 1 82 ? -9.508 12.117 13.289 1 97 82 ASP A N 1
ATOM 642 C CA . ASP A 1 82 ? -8.789 13.281 13.797 1 97 82 ASP A CA 1
ATOM 643 C C . ASP A 1 82 ? -7.957 13.938 12.703 1 97 82 ASP A C 1
ATOM 645 O O . ASP A 1 82 ? -7.711 13.336 11.656 1 97 82 ASP A O 1
ATOM 649 N N . VAL A 1 83 ? -7.625 15.164 12.969 1 95.88 83 VAL A N 1
ATOM 650 C CA . VAL A 1 83 ? -6.73 15.914 12.094 1 95.88 83 VAL A CA 1
ATOM 651 C C . VAL A 1 83 ? -5.441 16.25 12.836 1 95.88 83 VAL A C 1
ATOM 653 O O . VAL A 1 83 ? -5.484 16.75 13.961 1 95.88 83 VAL A O 1
ATOM 656 N N . GLU A 1 84 ? -4.359 15.875 12.266 1 96 84 GLU A N 1
ATOM 657 C CA . GLU A 1 84 ? -3.043 16.203 12.805 1 96 84 GLU A CA 1
ATOM 658 C C . GLU A 1 84 ? -2.252 17.078 11.836 1 96 84 GLU A C 1
ATOM 660 O O . GLU A 1 84 ? -1.899 16.625 10.742 1 96 84 GLU A O 1
ATOM 665 N N . ILE A 1 85 ? -2.008 18.312 12.203 1 94.06 85 ILE A N 1
ATOM 666 C CA . ILE A 1 85 ? -1.149 19.203 11.43 1 94.06 85 ILE A CA 1
ATOM 667 C C . ILE A 1 85 ? 0.138 19.469 12.203 1 94.06 85 ILE A C 1
ATOM 669 O O . ILE A 1 85 ? 0.104 20.031 13.305 1 94.06 85 ILE A O 1
ATOM 673 N N . VAL A 1 86 ? 1.233 19.078 11.68 1 94.19 86 VAL A N 1
ATOM 674 C CA . VAL A 1 86 ? 2.51 19.188 12.375 1 94.19 86 VAL A CA 1
ATOM 675 C C . VAL A 1 86 ? 3.541 19.859 11.469 1 94.19 86 VAL A C 1
ATOM 677 O O . VAL A 1 86 ? 3.32 19.984 10.266 1 94.19 86 VAL A O 1
ATOM 680 N N . GLN A 1 87 ? 4.594 20.359 12.039 1 92.56 87 GLN A N 1
ATOM 681 C CA . GLN A 1 87 ? 5.695 20.984 11.305 1 92.56 87 GLN A CA 1
ATOM 682 C C . GLN A 1 87 ? 6.941 20.094 11.344 1 92.56 87 GLN A C 1
ATOM 684 O O . GLN A 1 87 ? 7.258 19.516 12.375 1 92.56 87 GLN A O 1
ATOM 689 N N . GLY A 1 88 ? 7.617 19.922 10.242 1 93.75 88 GLY A N 1
ATOM 690 C CA . GLY A 1 88 ? 8.836 19.141 10.18 1 93.75 88 GLY A CA 1
ATOM 691 C C . GLY A 1 88 ? 9.078 18.516 8.82 1 93.75 88 GLY A C 1
ATOM 692 O O . GLY A 1 88 ? 8.555 18.984 7.812 1 93.75 88 GLY A O 1
ATOM 693 N N . ASP A 1 89 ? 10.023 17.578 8.742 1 93.19 89 ASP A N 1
ATOM 694 C CA . ASP A 1 89 ? 10.211 16.781 7.539 1 93.19 89 ASP A CA 1
ATOM 695 C C . ASP A 1 89 ? 9.023 15.852 7.305 1 93.19 89 ASP A C 1
ATOM 697 O O . ASP A 1 89 ? 8.633 15.094 8.195 1 93.19 89 ASP A O 1
ATOM 701 N N . PRO A 1 90 ? 8.484 15.891 6.223 1 93.62 90 PRO A N 1
ATOM 702 C CA . PRO A 1 90 ? 7.238 15.148 5.984 1 93.62 90 PRO A CA 1
ATOM 703 C C . PRO A 1 90 ? 7.375 13.656 6.266 1 93.62 90 PRO A C 1
ATOM 705 O O . PRO A 1 90 ? 6.551 13.086 6.984 1 93.62 90 PRO A O 1
ATOM 708 N N . ALA A 1 91 ? 8.383 13.031 5.766 1 94.88 91 ALA A N 1
ATOM 709 C CA . ALA A 1 91 ? 8.523 11.586 5.965 1 94.88 91 ALA A CA 1
ATOM 710 C C . ALA A 1 91 ? 8.727 11.258 7.438 1 94.88 91 ALA A C 1
ATOM 712 O O . ALA A 1 91 ? 8.094 10.336 7.969 1 94.88 91 ALA A O 1
ATOM 713 N N . GLU A 1 92 ? 9.547 11.992 8.102 1 96.75 92 GLU A N 1
ATOM 714 C CA . GLU A 1 92 ? 9.836 11.766 9.516 1 96.75 92 GLU A CA 1
ATOM 715 C C . GLU A 1 92 ? 8.578 11.945 10.367 1 96.75 92 GLU A C 1
ATOM 717 O O . GLU A 1 92 ? 8.305 11.133 11.25 1 96.75 92 GLU A O 1
ATOM 722 N N . GLU A 1 93 ? 7.863 12.977 10.039 1 97.38 93 GLU A N 1
ATOM 723 C CA . GLU A 1 93 ? 6.676 13.266 10.828 1 97.38 93 GLU A CA 1
ATOM 724 C C . GLU A 1 93 ? 5.574 12.242 10.578 1 97.38 93 GLU A C 1
ATOM 726 O O . GLU A 1 93 ? 4.855 11.852 11.5 1 97.38 93 GLU A O 1
ATOM 731 N N . ILE A 1 94 ? 5.43 11.805 9.336 1 97.62 94 ILE A N 1
ATOM 732 C CA . ILE A 1 94 ? 4.434 10.789 9.008 1 97.62 94 ILE A CA 1
ATOM 733 C C . ILE A 1 94 ? 4.758 9.5 9.75 1 97.62 94 ILE A C 1
ATOM 735 O O . ILE A 1 94 ? 3.871 8.883 10.344 1 97.62 94 ILE A O 1
ATOM 739 N N . ILE A 1 95 ? 6.004 9.125 9.734 1 97.56 95 ILE A N 1
ATOM 740 C CA . ILE A 1 95 ? 6.434 7.906 10.422 1 97.56 95 ILE A CA 1
ATOM 741 C C . ILE A 1 95 ? 6.25 8.062 11.93 1 97.56 95 ILE A C 1
ATOM 743 O O . ILE A 1 95 ? 5.762 7.152 12.602 1 97.56 95 ILE A O 1
ATOM 747 N N . ARG A 1 96 ? 6.633 9.234 12.461 1 98.38 96 ARG A N 1
ATOM 748 C CA . ARG A 1 96 ? 6.469 9.516 13.883 1 98.38 96 ARG A CA 1
ATOM 749 C C . ARG A 1 96 ? 5.004 9.398 14.297 1 98.38 96 ARG A C 1
ATOM 751 O O . ARG A 1 96 ? 4.68 8.734 15.273 1 98.38 96 ARG A O 1
ATOM 758 N N . LEU A 1 97 ? 4.098 10.055 13.555 1 98.44 97 LEU A N 1
ATOM 759 C CA . LEU A 1 97 ? 2.67 10.008 13.844 1 98.44 97 LEU A CA 1
ATOM 760 C C . LEU A 1 97 ? 2.143 8.578 13.766 1 98.44 97 LEU A C 1
ATOM 762 O O . LEU A 1 97 ? 1.329 8.164 14.594 1 98.44 97 LEU A O 1
ATOM 766 N N . SER A 1 98 ? 2.619 7.828 12.742 1 98.12 98 SER A N 1
ATOM 767 C CA . SER A 1 98 ? 2.172 6.449 12.609 1 98.12 98 SER A CA 1
ATOM 768 C C . SER A 1 98 ? 2.557 5.617 13.828 1 98.12 98 SER A C 1
ATOM 770 O O . SER A 1 98 ? 1.799 4.742 14.25 1 98.12 98 SER A O 1
ATOM 772 N N . ASN A 1 99 ? 3.699 5.871 14.391 1 97.69 99 ASN A N 1
ATOM 773 C CA . ASN A 1 99 ? 4.148 5.16 15.586 1 97.69 99 ASN A CA 1
ATOM 774 C C . ASN A 1 99 ? 3.34 5.566 16.812 1 97.69 99 ASN A C 1
ATOM 776 O O . ASN A 1 99 ? 2.926 4.715 17.609 1 97.69 99 ASN A O 1
ATOM 780 N N . ILE A 1 100 ? 3.158 6.867 16.953 1 98.06 100 ILE A N 1
ATOM 781 C CA . ILE A 1 100 ? 2.432 7.402 18.109 1 98.06 100 ILE A CA 1
ATOM 782 C C . ILE A 1 100 ? 1.019 6.824 18.141 1 98.06 100 ILE A C 1
ATOM 784 O O . ILE A 1 100 ? 0.536 6.406 19.188 1 98.06 100 ILE A O 1
ATOM 788 N N . TYR A 1 101 ? 0.369 6.754 17.016 1 97.94 101 TYR A N 1
ATOM 789 C CA . TYR A 1 101 ? -1.023 6.324 16.953 1 97.94 101 TYR A CA 1
ATOM 790 C C . TYR A 1 101 ? -1.121 4.82 16.734 1 97.94 101 TYR A C 1
ATOM 792 O O . TYR A 1 101 ? -2.219 4.277 16.594 1 97.94 101 TYR A O 1
ATOM 800 N N . LYS A 1 102 ? 0.113 4.113 16.609 1 97 102 LYS A N 1
ATOM 801 C CA . LYS A 1 102 ? 0.157 2.674 16.359 1 97 102 LYS A CA 1
ATOM 802 C C . LYS A 1 102 ? -0.707 2.295 15.164 1 97 102 LYS A C 1
ATOM 804 O O . LYS A 1 102 ? -1.539 1.39 15.258 1 97 102 LYS A O 1
ATOM 809 N N . THR A 1 103 ? -0.46 2.961 14.086 1 97.25 103 THR A N 1
ATOM 810 C CA . THR A 1 103 ? -1.256 2.836 12.867 1 97.25 103 THR A CA 1
ATOM 811 C C . THR A 1 103 ? -1.062 1.461 12.234 1 97.25 103 THR A C 1
ATOM 813 O O . THR A 1 103 ? 0.053 0.936 12.203 1 97.25 103 THR A O 1
ATOM 816 N N . ASP A 1 104 ? -2.174 0.897 11.719 1 96.88 104 ASP A N 1
ATOM 817 C CA . ASP A 1 104 ? -2.117 -0.362 10.977 1 96.88 104 ASP A CA 1
ATOM 818 C C . ASP A 1 104 ? -1.747 -0.126 9.516 1 96.88 104 ASP A C 1
ATOM 820 O O . ASP A 1 104 ? -1.165 -0.999 8.867 1 96.88 104 ASP A O 1
ATOM 824 N N . LEU A 1 105 ? -2.104 1.028 9.039 1 97.81 105 LEU A N 1
ATOM 825 C CA . LEU A 1 105 ? -1.953 1.335 7.625 1 97.81 105 LEU A CA 1
ATOM 826 C C . LEU A 1 105 ? -1.726 2.828 7.41 1 97.81 105 LEU A C 1
ATOM 828 O O . LEU A 1 105 ? -2.408 3.656 8.016 1 97.81 105 LEU A O 1
ATOM 832 N N . ILE A 1 106 ? -0.756 3.148 6.609 1 97.75 106 ILE A N 1
ATOM 833 C CA . ILE A 1 106 ? -0.579 4.508 6.109 1 97.75 106 ILE A CA 1
ATOM 834 C C . ILE A 1 106 ? -1.062 4.594 4.664 1 97.75 106 ILE A C 1
ATOM 836 O O . ILE A 1 106 ? -0.736 3.736 3.842 1 97.75 106 ILE A O 1
ATOM 840 N N . ILE A 1 107 ? -1.868 5.52 4.363 1 97.25 107 ILE A N 1
ATOM 841 C CA . ILE A 1 107 ? -2.219 5.879 2.994 1 97.25 107 ILE A CA 1
ATOM 842 C C . ILE A 1 107 ? -1.469 7.145 2.586 1 97.25 107 ILE A C 1
ATOM 844 O O . ILE A 1 107 ? -1.562 8.172 3.258 1 97.25 107 ILE A O 1
ATOM 848 N N . ILE A 1 108 ? -0.7 7.082 1.525 1 94.94 108 ILE A N 1
ATOM 849 C CA . ILE A 1 108 ? 0.129 8.203 1.089 1 94.94 108 ILE A CA 1
ATOM 850 C C . ILE A 1 108 ? 0.119 8.289 -0.436 1 94.94 108 ILE A C 1
ATOM 852 O O . ILE A 1 108 ? -0.012 7.27 -1.12 1 94.94 108 ILE A O 1
ATOM 856 N N . GLY A 1 109 ? 0.111 9.445 -0.957 1 91.25 109 GLY A N 1
ATOM 857 C CA . GLY A 1 109 ? 0.14 9.633 -2.398 1 91.25 109 GLY A CA 1
ATOM 858 C C . GLY A 1 109 ? 1.508 9.383 -3.006 1 91.25 109 GLY A C 1
ATOM 859 O O . GLY A 1 109 ? 2.52 9.414 -2.303 1 91.25 109 GLY A O 1
ATOM 860 N N . SER A 1 110 ? 1.547 9.062 -4.23 1 80.12 110 SER A N 1
ATOM 861 C CA . SER A 1 110 ? 2.791 8.859 -4.969 1 80.12 110 SER A CA 1
ATOM 862 C C . SER A 1 110 ? 3.254 10.156 -5.629 1 80.12 110 SER A C 1
ATOM 864 O O . SER A 1 110 ? 4.391 10.25 -6.094 1 80.12 110 SER A O 1
ATOM 866 N N . ARG A 1 111 ? 2.34 11.352 -5.629 1 62.66 111 ARG A N 1
ATOM 867 C CA . ARG A 1 111 ? 2.662 12.5 -6.473 1 62.66 111 ARG A CA 1
ATOM 868 C C . ARG A 1 111 ? 4.09 12.977 -6.23 1 62.66 111 ARG A C 1
ATOM 870 O O . ARG A 1 111 ? 4.586 12.914 -5.105 1 62.66 111 ARG A O 1
ATOM 877 N N . GLY A 1 112 ? 5.133 12.625 -6.844 1 49.66 112 GLY A N 1
ATOM 878 C CA . GLY A 1 112 ? 6.301 13.484 -6.945 1 49.66 112 GLY A CA 1
ATOM 879 C C . GLY A 1 112 ? 6.051 14.734 -7.766 1 49.66 112 GLY A C 1
ATOM 880 O O . GLY A 1 112 ? 5.043 14.828 -8.477 1 49.66 112 GLY A O 1
ATOM 881 N N . LEU A 1 113 ? 6.676 15.922 -7.285 1 41.19 113 LEU A N 1
ATOM 882 C CA . LEU A 1 113 ? 6.742 17.125 -8.109 1 41.19 113 LEU A CA 1
ATOM 883 C C . LEU A 1 113 ? 6.637 16.781 -9.586 1 41.19 113 LEU A C 1
ATOM 885 O O . LEU A 1 113 ? 7.242 15.797 -10.047 1 41.19 113 LEU A O 1
ATOM 889 N N . THR A 1 114 ? 5.566 17.312 -10.289 1 39.03 114 THR A N 1
ATOM 890 C CA . THR A 1 114 ? 5.305 17.328 -11.719 1 39.03 114 THR A CA 1
ATOM 891 C C . THR A 1 114 ? 6.613 17.375 -12.508 1 39.03 114 THR A C 1
ATOM 893 O O . THR A 1 114 ? 6.609 17.234 -13.734 1 39.03 114 THR A O 1
ATOM 896 N N . GLY A 1 115 ? 7.496 18.219 -12.477 1 37.59 115 GLY A N 1
ATOM 897 C CA . GLY A 1 115 ? 7.953 18.453 -13.836 1 37.59 115 GLY A CA 1
ATOM 898 C C . GLY A 1 115 ? 8.461 17.203 -14.523 1 37.59 115 GLY A C 1
ATOM 899 O O . GLY A 1 115 ? 8.43 17.094 -15.75 1 37.59 115 GLY A O 1
ATOM 900 N N . LEU A 1 116 ? 9.484 16.516 -14.062 1 43.38 116 LEU A N 1
ATOM 901 C CA . LEU A 1 116 ? 10.062 15.492 -14.938 1 43.38 116 LEU A CA 1
ATOM 902 C C . LEU A 1 116 ? 9.383 14.148 -14.734 1 43.38 116 LEU A C 1
ATOM 904 O O . LEU A 1 116 ? 9.258 13.672 -13.602 1 43.38 116 LEU A O 1
ATOM 908 N N . SER A 1 117 ? 8.453 13.711 -15.617 1 44.38 117 SER A N 1
ATOM 909 C CA . SER A 1 117 ? 7.617 12.555 -15.914 1 44.38 117 SER A CA 1
ATOM 910 C C . SER A 1 117 ? 8.117 11.305 -15.203 1 44.38 117 SER A C 1
ATOM 912 O O . SER A 1 117 ? 7.414 10.297 -15.125 1 44.38 117 SER A O 1
ATOM 914 N N . ARG A 1 118 ? 9.422 11.133 -15.031 1 47.81 118 ARG A N 1
ATOM 915 C CA . ARG A 1 118 ? 10.008 9.805 -14.898 1 47.81 118 ARG A CA 1
ATOM 916 C C . ARG A 1 118 ? 9.906 9.305 -13.469 1 47.81 118 ARG A C 1
ATOM 918 O O . ARG A 1 118 ? 10.07 8.109 -13.211 1 47.81 118 ARG A O 1
ATOM 925 N N . VAL A 1 119 ? 10.031 10.227 -12.438 1 52.62 119 VAL A N 1
ATOM 926 C CA . VAL A 1 119 ? 10.18 9.625 -11.117 1 52.62 119 VAL A CA 1
ATOM 927 C C . VAL A 1 119 ? 8.812 9.484 -10.461 1 52.62 119 VAL A C 1
ATOM 929 O O . VAL A 1 119 ? 8.195 10.477 -10.078 1 52.62 119 VAL A O 1
ATOM 932 N N . LEU A 1 120 ? 8.008 8.469 -10.594 1 60.06 120 LEU A N 1
ATOM 933 C CA . LEU A 1 120 ? 6.617 8.234 -10.227 1 60.06 120 LEU A CA 1
ATOM 934 C C . LEU A 1 120 ? 6.465 8.109 -8.719 1 60.06 120 LEU A C 1
ATOM 936 O O . LEU A 1 120 ? 5.383 8.359 -8.18 1 60.06 120 LEU A O 1
ATOM 940 N N . GLN A 1 121 ? 7.645 7.836 -8.023 1 64.75 121 GLN A N 1
ATOM 941 C CA . GLN A 1 121 ? 7.465 7.781 -6.578 1 64.75 121 GLN A CA 1
ATOM 942 C C . GLN A 1 121 ? 8.18 8.945 -5.891 1 64.75 121 GLN A C 1
ATOM 944 O O . GLN A 1 121 ? 9.375 9.164 -6.117 1 64.75 121 GLN A O 1
ATOM 949 N N . GLY A 1 122 ? 7.461 9.734 -5.168 1 76.31 122 GLY A N 1
ATOM 950 C CA . GLY A 1 122 ? 8.023 10.844 -4.414 1 76.31 122 GLY A CA 1
ATOM 951 C C . GLY A 1 122 ? 8.984 10.398 -3.326 1 76.31 122 GLY A C 1
ATOM 952 O O . GLY A 1 122 ? 8.93 9.25 -2.869 1 76.31 122 GLY A O 1
ATOM 953 N N . SER A 1 123 ? 9.867 11.227 -3.066 1 84 123 SER A N 1
ATOM 954 C CA . SER A 1 123 ? 10.883 10.969 -2.045 1 84 123 SER A CA 1
ATOM 955 C C . SER A 1 123 ? 10.242 10.672 -0.696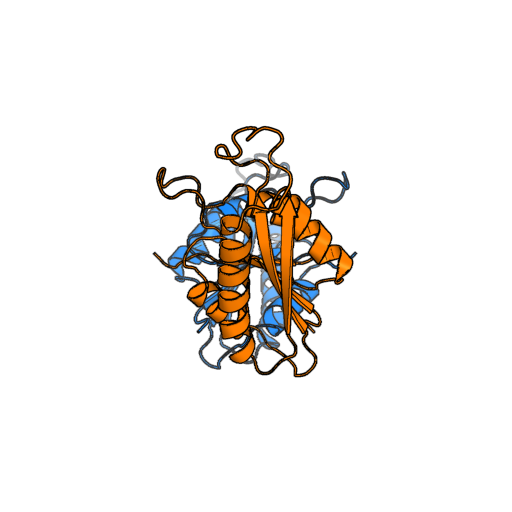 1 84 123 SER A C 1
ATOM 957 O O . SER A 1 123 ? 10.703 9.797 0.037 1 84 123 SER A O 1
ATOM 959 N N . VAL A 1 124 ? 9.102 11.352 -0.355 1 89.88 124 VAL A N 1
ATOM 960 C CA . VAL A 1 124 ? 8.461 11.164 0.938 1 89.88 124 VAL A CA 1
ATOM 961 C C . VAL A 1 124 ? 7.824 9.773 0.997 1 89.88 124 VAL A C 1
ATOM 963 O O . VAL A 1 124 ? 8.07 9.008 1.934 1 89.88 124 VAL A O 1
ATOM 966 N N . SER A 1 125 ? 7.051 9.43 -0.019 1 92.25 125 SER A N 1
ATOM 967 C CA . SER A 1 125 ? 6.402 8.125 -0.024 1 92.25 125 SER A CA 1
ATOM 968 C C . SER A 1 125 ? 7.43 7 -0.029 1 92.25 125 SER A C 1
ATOM 970 O O . SER A 1 125 ? 7.227 5.969 0.614 1 92.25 125 SER A O 1
ATOM 972 N N . SER A 1 126 ? 8.523 7.215 -0.746 1 89.5 126 SER A N 1
ATOM 973 C CA . SER A 1 126 ? 9.586 6.207 -0.778 1 89.5 126 SER A CA 1
ATOM 974 C C . SER A 1 126 ? 10.141 5.945 0.618 1 89.5 126 SER A C 1
ATOM 976 O O . SER A 1 126 ? 10.297 4.793 1.023 1 89.5 126 SER A O 1
ATOM 978 N N . GLN A 1 127 ? 10.422 7 1.302 1 90.94 127 GLN A N 1
ATOM 979 C CA . GLN A 1 127 ? 10.969 6.871 2.648 1 90.94 127 GLN A CA 1
ATOM 980 C C . GLN A 1 127 ? 9.945 6.254 3.602 1 90.94 127 GLN A C 1
ATOM 982 O O . GLN A 1 127 ? 10.297 5.43 4.445 1 90.94 127 GLN A O 1
ATOM 987 N N . VAL A 1 128 ? 8.695 6.641 3.51 1 93.88 128 VAL A N 1
ATOM 988 C CA . VAL A 1 128 ? 7.645 6.109 4.371 1 93.88 128 VAL A CA 1
ATOM 989 C C . VAL A 1 128 ? 7.488 4.609 4.133 1 93.88 128 VAL A C 1
ATOM 991 O O . VAL A 1 128 ? 7.406 3.83 5.082 1 93.88 128 VAL A O 1
ATOM 994 N N . VAL A 1 129 ? 7.473 4.207 2.898 1 93.31 129 VAL A N 1
ATOM 995 C CA . VAL A 1 129 ? 7.348 2.789 2.576 1 93.31 129 VAL A CA 1
ATOM 996 C C . VAL A 1 129 ? 8.523 2.02 3.166 1 93.31 129 VAL A C 1
ATOM 998 O O . VAL A 1 129 ? 8.352 0.937 3.729 1 93.31 129 VAL A O 1
ATOM 1001 N N . ALA A 1 130 ? 9.656 2.576 3.082 1 89.69 130 ALA A N 1
ATOM 1002 C CA . ALA A 1 130 ? 10.875 1.91 3.533 1 89.69 130 ALA A CA 1
ATOM 1003 C C . ALA A 1 130 ? 10.914 1.805 5.055 1 89.69 130 ALA A C 1
ATOM 1005 O O . ALA A 1 130 ? 11.281 0.763 5.602 1 89.69 130 ALA A O 1
ATOM 1006 N N . ASP A 1 131 ? 10.406 2.812 5.758 1 91.5 131 ASP A N 1
ATOM 1007 C CA . ASP A 1 131 ? 10.797 2.934 7.156 1 91.5 131 ASP A CA 1
ATOM 1008 C C . ASP A 1 131 ? 9.594 2.742 8.078 1 91.5 131 ASP A C 1
ATOM 1010 O O . ASP A 1 131 ? 9.758 2.541 9.289 1 91.5 131 ASP A O 1
ATOM 1014 N N . ALA A 1 132 ? 8.391 2.896 7.516 1 93.56 132 ALA A N 1
ATOM 1015 C CA . ALA A 1 132 ? 7.227 2.719 8.375 1 93.56 132 ALA A CA 1
ATOM 1016 C C . ALA A 1 132 ? 7.18 1.308 8.961 1 93.56 132 ALA A C 1
ATOM 1018 O O . ALA A 1 132 ? 7.59 0.347 8.305 1 93.56 132 ALA A O 1
ATOM 1019 N N . ASN A 1 133 ? 6.621 1.127 10.086 1 91.75 133 ASN A N 1
ATOM 1020 C CA . ASN A 1 133 ? 6.512 -0.17 10.75 1 91.75 133 ASN A CA 1
ATOM 1021 C C . ASN A 1 133 ? 5.172 -0.838 10.453 1 91.75 133 ASN A C 1
ATOM 1023 O O . ASN A 1 133 ? 4.832 -1.854 11.062 1 91.75 133 ASN A O 1
ATOM 1027 N N . CYS A 1 134 ? 4.438 -0.277 9.625 1 94.5 134 CYS A N 1
ATOM 1028 C CA . CYS A 1 134 ? 3.137 -0.807 9.242 1 94.5 134 CYS A CA 1
ATOM 1029 C C . CYS A 1 134 ? 2.977 -0.816 7.723 1 94.5 134 CYS A C 1
ATOM 1031 O O . CYS A 1 134 ? 3.844 -0.319 7.004 1 94.5 134 CYS A O 1
ATOM 1033 N N . SER A 1 135 ? 1.977 -1.403 7.25 1 95.25 135 SER A N 1
ATOM 1034 C CA . SER A 1 135 ? 1.7 -1.453 5.816 1 95.25 135 SER A CA 1
ATOM 1035 C C . SER A 1 135 ? 1.442 -0.058 5.258 1 95.25 135 SER A C 1
ATOM 1037 O O . SER A 1 135 ? 1 0.836 5.98 1 95.25 135 SER A O 1
ATOM 1039 N N . VAL A 1 136 ? 1.785 0.122 3.994 1 96.06 136 VAL A N 1
ATOM 1040 C CA . VAL A 1 136 ? 1.627 1.417 3.342 1 96.06 136 VAL A CA 1
ATOM 1041 C C . VAL A 1 136 ? 0.905 1.24 2.01 1 96.06 136 VAL A C 1
ATOM 1043 O O . VAL A 1 136 ? 1.293 0.402 1.192 1 96.06 136 VAL A O 1
ATOM 1046 N N . LEU A 1 137 ? -0.165 1.953 1.848 1 96.81 137 LEU A N 1
ATOM 1047 C CA . LEU A 1 137 ? -0.843 2.072 0.562 1 96.81 137 LEU A CA 1
ATOM 1048 C C . LEU A 1 137 ? -0.395 3.33 -0.175 1 96.81 137 LEU A C 1
ATOM 1050 O O . LEU A 1 137 ? -0.69 4.445 0.257 1 96.81 137 LEU A O 1
ATOM 1054 N N . VAL A 1 138 ? 0.362 3.137 -1.188 1 95.12 138 VAL A N 1
ATOM 1055 C CA . VAL A 1 138 ? 0.768 4.246 -2.045 1 95.12 138 VAL A CA 1
ATOM 1056 C C . VAL A 1 138 ? -0.269 4.453 -3.146 1 95.12 138 VAL A C 1
ATOM 1058 O O . VAL A 1 138 ? -0.422 3.611 -4.031 1 95.12 138 VAL A O 1
ATOM 1061 N N . VAL A 1 139 ? -0.902 5.59 -3.135 1 94.5 139 VAL A N 1
ATOM 1062 C CA . VAL A 1 139 ? -2.025 5.867 -4.023 1 94.5 139 VAL A CA 1
ATOM 1063 C C . VAL A 1 139 ? -1.53 6.602 -5.27 1 94.5 139 VAL A C 1
ATOM 1065 O O . VAL A 1 139 ? -0.82 7.602 -5.168 1 94.5 139 VAL A O 1
ATOM 1068 N N . LYS A 1 140 ? -1.848 6.051 -6.371 1 88.56 140 LYS A N 1
ATOM 1069 C CA . LYS A 1 140 ? -1.509 6.688 -7.641 1 88.56 140 LYS A CA 1
ATOM 1070 C C . LYS A 1 140 ? -2.766 7.117 -8.398 1 88.56 140 LYS A C 1
ATOM 1072 O O . LYS A 1 140 ? -3.771 6.402 -8.391 1 88.56 140 LYS A O 1
ATOM 1077 N N . GLU A 1 141 ? -2.594 8.297 -8.938 1 77.31 141 GLU A N 1
ATOM 1078 C CA . GLU A 1 141 ? -3.699 8.758 -9.773 1 77.31 141 GLU A CA 1
ATOM 1079 C C . GLU A 1 141 ? -3.717 8.031 -11.117 1 77.31 141 GLU A C 1
ATOM 1081 O O . GLU A 1 141 ? -2.666 7.816 -11.727 1 77.31 141 GLU A O 1
ATOM 1086 N N . LYS A 1 142 ? -4.785 7.305 -11.359 1 64.12 142 LYS A N 1
ATOM 1087 C CA . LYS A 1 142 ? -4.875 6.73 -12.703 1 64.12 142 LYS A CA 1
ATOM 1088 C C . LYS A 1 142 ? -4.738 7.805 -13.773 1 64.12 142 LYS A C 1
ATOM 1090 O O . LYS A 1 142 ? -5.348 8.875 -13.672 1 64.12 142 LYS A O 1
ATOM 1095 N N . VAL A 1 143 ? -3.533 7.777 -14.461 1 50 143 VAL A N 1
ATOM 1096 C CA . VAL A 1 143 ? -3.398 8.688 -15.594 1 50 143 VAL A CA 1
ATOM 1097 C C . VAL A 1 143 ? -4.285 8.211 -16.75 1 50 143 VAL A C 1
ATOM 1099 O O . VAL A 1 143 ? -4.449 7.008 -16.953 1 50 143 VAL A O 1
ATOM 1102 N N . MET B 1 1 ? -14.031 2.15 -7.527 1 81.69 1 MET B N 1
ATOM 1103 C CA . MET B 1 1 ? -14.156 0.755 -7.113 1 81.69 1 MET B CA 1
ATOM 1104 C C . MET B 1 1 ? -13 -0.078 -7.648 1 81.69 1 MET B C 1
ATOM 1106 O O . MET B 1 1 ? -12.516 0.158 -8.758 1 81.69 1 MET B O 1
ATOM 1110 N N . LEU B 1 2 ? -12.492 -1.057 -6.695 1 92.62 2 LEU B N 1
ATOM 1111 C CA . LEU B 1 2 ? -11.406 -1.941 -7.113 1 92.62 2 LEU B CA 1
ATOM 1112 C C . LEU B 1 2 ? -11.938 -3.061 -8.008 1 92.62 2 LEU B C 1
ATOM 1114 O O . LEU B 1 2 ? -12.664 -3.939 -7.539 1 92.62 2 LEU B O 1
ATOM 1118 N N . ARG B 1 3 ? -11.648 -2.988 -9.305 1 95.94 3 ARG B N 1
ATOM 1119 C CA . ARG B 1 3 ? -12.117 -4.008 -10.234 1 95.94 3 ARG B CA 1
ATOM 1120 C C . ARG B 1 3 ? -11.141 -5.176 -10.312 1 95.94 3 ARG B C 1
ATOM 1122 O O . ARG B 1 3 ? -11.555 -6.336 -10.312 1 95.94 3 ARG B O 1
ATOM 1129 N N . THR B 1 4 ? -9.914 -4.824 -10.375 1 98.19 4 THR B N 1
ATOM 1130 C CA . THR B 1 4 ? -8.883 -5.855 -10.5 1 98.19 4 THR B CA 1
ATOM 1131 C C . THR B 1 4 ? -7.766 -5.625 -9.484 1 98.19 4 THR B C 1
ATOM 1133 O O . THR B 1 4 ? -7.242 -4.516 -9.375 1 98.19 4 THR B O 1
ATOM 1136 N N . ILE B 1 5 ? -7.422 -6.645 -8.75 1 98.5 5 ILE B N 1
ATOM 1137 C CA . ILE B 1 5 ? -6.367 -6.602 -7.738 1 98.5 5 ILE B CA 1
ATOM 1138 C C . ILE B 1 5 ? -5.328 -7.688 -8.031 1 98.5 5 ILE B C 1
ATOM 1140 O O . ILE B 1 5 ? -5.68 -8.844 -8.25 1 98.5 5 ILE B O 1
ATOM 1144 N N . LEU B 1 6 ? -4.086 -7.305 -8.117 1 98.44 6 LEU B N 1
ATOM 1145 C CA . LEU B 1 6 ? -2.996 -8.258 -8.273 1 98.44 6 LEU B CA 1
ATOM 1146 C C . LEU B 1 6 ? -2.273 -8.484 -6.945 1 98.44 6 LEU B C 1
ATOM 1148 O O . LEU B 1 6 ? -1.776 -7.535 -6.336 1 98.44 6 LEU B O 1
ATOM 1152 N N . VAL B 1 7 ? -2.262 -9.648 -6.469 1 97 7 VAL B N 1
ATOM 1153 C CA . VAL B 1 7 ? -1.536 -10.023 -5.262 1 97 7 VAL B CA 1
ATOM 1154 C C . VAL B 1 7 ? -0.247 -10.75 -5.641 1 97 7 VAL B C 1
ATOM 1156 O O . VAL B 1 7 ? -0.286 -11.883 -6.129 1 97 7 VAL B O 1
ATOM 1159 N N . ALA B 1 8 ? 0.882 -10.055 -5.426 1 95.75 8 ALA B N 1
ATOM 1160 C CA . ALA B 1 8 ? 2.188 -10.625 -5.738 1 95.75 8 ALA B CA 1
ATOM 1161 C C . ALA B 1 8 ? 2.717 -11.453 -4.574 1 95.75 8 ALA B C 1
ATOM 1163 O O . ALA B 1 8 ? 2.992 -10.922 -3.498 1 95.75 8 ALA B O 1
ATOM 1164 N N . ILE B 1 9 ? 2.916 -12.75 -4.844 1 91.44 9 ILE B N 1
ATOM 1165 C CA . ILE B 1 9 ? 3.285 -13.695 -3.795 1 91.44 9 ILE B CA 1
ATOM 1166 C C . ILE B 1 9 ? 4.691 -14.234 -4.055 1 91.44 9 ILE B C 1
ATOM 1168 O O . ILE B 1 9 ? 5.004 -14.648 -5.172 1 91.44 9 ILE B O 1
ATOM 1172 N N . ASP B 1 10 ? 5.512 -14.141 -3.018 1 82.56 10 ASP B N 1
ATOM 1173 C CA . ASP B 1 10 ? 6.836 -14.742 -3.139 1 82.56 10 ASP B CA 1
ATOM 1174 C C . ASP B 1 10 ? 6.902 -16.078 -2.418 1 82.56 10 ASP B C 1
ATOM 1176 O O . ASP B 1 10 ? 5.867 -16.688 -2.133 1 82.56 10 ASP B O 1
ATOM 1180 N N . ASP B 1 11 ? 8.102 -16.641 -2.242 1 71.31 11 ASP B N 1
ATOM 1181 C CA . ASP B 1 11 ? 8.305 -17.969 -1.675 1 71.31 11 ASP B CA 1
ATOM 1182 C C . ASP B 1 11 ? 8.195 -17.938 -0.152 1 71.31 11 ASP B C 1
ATOM 1184 O O . ASP B 1 11 ? 8.188 -18.984 0.496 1 71.31 11 ASP B O 1
ATOM 1188 N N . SER B 1 12 ? 8.023 -16.766 0.506 1 65.25 12 SER B N 1
ATOM 1189 C CA . SER B 1 12 ? 7.992 -16.688 1.963 1 65.25 12 SER B CA 1
ATOM 1190 C C . SER B 1 12 ? 6.57 -16.828 2.49 1 65.25 12 SER B C 1
ATOM 1192 O O . SER B 1 12 ? 5.605 -16.594 1.763 1 65.25 12 SER B O 1
ATOM 1194 N N . PRO B 1 13 ? 6.297 -17.688 3.584 1 59 13 PRO B N 1
ATOM 1195 C CA . PRO B 1 13 ? 5.008 -18 4.199 1 59 13 PRO B CA 1
ATOM 1196 C C . PRO B 1 13 ? 4.191 -16.766 4.547 1 59 13 PRO B C 1
ATOM 1198 O O . PRO B 1 13 ? 3.121 -16.875 5.152 1 59 13 PRO B O 1
ATOM 1201 N N . SER B 1 14 ? 4.215 -15.875 3.766 1 74.25 14 SER B N 1
ATOM 1202 C CA . SER B 1 14 ? 3.547 -14.609 4.043 1 74.25 14 SER B CA 1
ATOM 1203 C C . SER B 1 14 ? 2.178 -14.555 3.375 1 74.25 14 SER B C 1
ATOM 1205 O O . SER B 1 14 ? 1.638 -13.469 3.15 1 74.25 14 SER B O 1
ATOM 1207 N N . MET B 1 15 ? 1.479 -15.781 3.16 1 84.06 15 MET B N 1
ATOM 1208 C CA . MET B 1 15 ? 0.217 -15.719 2.43 1 84.06 15 MET B CA 1
ATOM 1209 C C . MET B 1 15 ? -0.919 -15.273 3.346 1 84.06 15 MET B C 1
ATOM 1211 O O . MET B 1 15 ? -1.833 -14.57 2.914 1 84.06 15 MET B O 1
ATOM 1215 N N . GLU B 1 16 ? -0.811 -15.742 4.57 1 86.81 16 GLU B N 1
ATOM 1216 C CA . GLU B 1 16 ? -1.855 -15.352 5.512 1 86.81 16 GLU B CA 1
ATOM 1217 C C . GLU B 1 16 ? -1.911 -13.836 5.676 1 86.81 16 GLU B C 1
ATOM 1219 O O . GLU B 1 16 ? -2.994 -13.25 5.734 1 86.81 16 GLU B O 1
ATOM 1224 N N . ILE B 1 17 ? -0.785 -13.281 5.766 1 88.88 17 ILE B N 1
ATOM 1225 C CA . ILE B 1 17 ? -0.71 -11.828 5.926 1 88.88 17 ILE B CA 1
ATOM 1226 C C . ILE B 1 17 ? -1.241 -11.148 4.668 1 88.88 17 ILE B C 1
ATOM 1228 O O . ILE B 1 17 ? -1.962 -10.148 4.758 1 88.88 17 ILE B O 1
ATOM 1232 N N . MET B 1 18 ? -0.935 -11.742 3.477 1 92.62 18 MET B N 1
ATOM 1233 C CA . MET B 1 18 ? -1.401 -11.195 2.207 1 92.62 18 MET B CA 1
ATOM 1234 C C . MET B 1 18 ? -2.914 -11.328 2.08 1 92.62 18 MET B C 1
ATOM 1236 O O . MET B 1 18 ? -3.588 -10.391 1.643 1 92.62 18 MET B O 1
ATOM 1240 N N . MET B 1 19 ? -3.396 -12.461 2.559 1 92.81 19 MET B N 1
ATOM 1241 C CA . MET B 1 19 ? -4.836 -12.695 2.508 1 92.81 19 MET B CA 1
ATOM 1242 C C . MET B 1 19 ? -5.574 -11.758 3.461 1 92.81 19 MET B C 1
ATOM 1244 O O . MET B 1 19 ? -6.66 -11.266 3.141 1 92.81 19 MET B O 1
ATOM 1248 N N . ASN B 1 20 ? -5.004 -11.57 4.602 1 92.75 20 ASN B N 1
ATOM 1249 C CA . ASN B 1 20 ? -5.598 -10.641 5.551 1 92.75 20 ASN B CA 1
ATOM 1250 C C . ASN B 1 20 ? -5.672 -9.227 4.977 1 92.75 20 ASN B C 1
ATOM 1252 O O . ASN B 1 20 ? -6.684 -8.539 5.129 1 92.75 20 ASN B O 1
ATOM 1256 N N . ALA B 1 21 ? -4.598 -8.812 4.297 1 94.62 21 ALA B N 1
ATOM 1257 C CA . ALA B 1 21 ? -4.598 -7.508 3.643 1 94.62 21 ALA B CA 1
ATOM 1258 C C . ALA B 1 21 ? -5.688 -7.426 2.578 1 94.62 21 ALA B C 1
ATOM 1260 O O . ALA B 1 21 ? -6.402 -6.426 2.488 1 94.62 21 ALA B O 1
ATOM 1261 N N . LEU B 1 22 ? -5.789 -8.453 1.806 1 95.75 22 LEU B N 1
ATOM 1262 C CA . LEU B 1 22 ? -6.797 -8.523 0.754 1 95.75 22 LEU B CA 1
ATOM 1263 C C . LEU B 1 22 ? -8.203 -8.414 1.34 1 95.75 22 LEU B C 1
ATOM 1265 O O . LEU B 1 22 ? -9.047 -7.68 0.816 1 95.75 22 LEU B O 1
ATOM 1269 N N . LYS B 1 23 ? -8.406 -9.016 2.459 1 93.94 23 LYS B N 1
ATOM 1270 C CA . LYS B 1 23 ? -9.727 -9.062 3.082 1 93.94 23 LYS B CA 1
ATOM 1271 C C . LYS B 1 23 ? -10.086 -7.727 3.723 1 93.94 23 LYS B C 1
ATOM 1273 O O . LYS B 1 23 ? -11.242 -7.488 4.066 1 93.94 23 LYS B O 1
ATOM 1278 N N . GLN B 1 24 ? -9.156 -6.93 3.949 1 95.56 24 GLN B N 1
ATOM 1279 C CA . GLN B 1 24 ? -9.414 -5.602 4.5 1 95.56 24 GLN B CA 1
ATOM 1280 C C . GLN B 1 24 ? -9.961 -4.66 3.432 1 95.56 24 GLN B C 1
ATOM 1282 O O . GLN B 1 24 ? -10.398 -3.551 3.738 1 95.56 24 GLN B O 1
ATOM 1287 N N . LEU B 1 25 ? -9.961 -5.051 2.178 1 97 25 LEU B N 1
ATOM 1288 C CA . LEU B 1 25 ? -10.484 -4.25 1.078 1 97 25 LEU B CA 1
ATOM 1289 C C . LEU B 1 25 ? -11.969 -4.531 0.858 1 97 25 LEU B C 1
ATOM 1291 O O . LEU B 1 25 ? -12.445 -5.625 1.168 1 97 25 LEU B O 1
ATOM 1295 N N . GLN B 1 26 ? -12.633 -3.52 0.363 1 94.75 26 GLN B N 1
ATOM 1296 C CA . GLN B 1 26 ? -14 -3.75 -0.099 1 94.75 26 GLN B CA 1
ATOM 1297 C C . GLN B 1 26 ? -14.016 -4.512 -1.42 1 94.75 26 GLN B C 1
ATOM 1299 O O . GLN B 1 26 ? -13.711 -3.947 -2.473 1 94.75 26 GLN B O 1
ATOM 1304 N N . LEU B 1 27 ? -14.297 -5.816 -1.315 1 95 27 LEU B N 1
ATOM 1305 C CA . LEU B 1 27 ? -14.375 -6.645 -2.514 1 95 27 LEU B CA 1
ATOM 1306 C C . LEU B 1 27 ? -15.82 -6.785 -2.984 1 95 27 LEU B C 1
ATOM 1308 O O . LEU B 1 27 ? -16.656 -7.355 -2.277 1 95 27 LEU B O 1
ATOM 1312 N N . GLU B 1 28 ? -16.078 -6.242 -4.086 1 94.62 28 GLU B N 1
ATOM 1313 C CA . GLU B 1 28 ? -17.375 -6.461 -4.715 1 94.62 28 GLU B CA 1
ATOM 1314 C C . GLU B 1 28 ? -17.422 -7.812 -5.422 1 94.62 28 GLU B C 1
ATOM 1316 O O . GLU B 1 28 ? -16.391 -8.375 -5.766 1 94.62 28 GLU B O 1
ATOM 1321 N N . PRO B 1 29 ? -18.609 -8.297 -5.676 1 94.94 29 PRO B N 1
ATOM 1322 C CA . PRO B 1 29 ? -18.734 -9.602 -6.332 1 94.94 29 PRO B CA 1
ATOM 1323 C C . PRO B 1 29 ? -18.016 -9.656 -7.68 1 94.94 29 PRO B C 1
ATOM 1325 O O . PRO B 1 29 ? -17.609 -10.727 -8.125 1 94.94 29 PRO B O 1
ATOM 1328 N N . THR B 1 30 ? -17.859 -8.492 -8.289 1 95.62 30 THR B N 1
ATOM 1329 C CA . THR B 1 30 ? -17.266 -8.453 -9.617 1 95.62 30 THR B CA 1
ATOM 1330 C C . THR B 1 30 ? -15.758 -8.188 -9.531 1 95.62 30 THR B C 1
ATOM 1332 O O . THR B 1 30 ? -15.07 -8.172 -10.547 1 95.62 30 THR B O 1
ATOM 1335 N N . THR B 1 31 ? -15.25 -7.961 -8.352 1 97.5 31 THR B N 1
ATOM 1336 C CA . THR B 1 31 ? -13.812 -7.762 -8.203 1 97.5 31 THR B CA 1
ATOM 1337 C C . THR B 1 31 ? -13.047 -9.008 -8.641 1 97.5 31 THR B C 1
ATOM 1339 O O . THR B 1 31 ? -13.43 -10.125 -8.312 1 97.5 31 THR B O 1
ATOM 1342 N N . HIS B 1 32 ? -12.055 -8.797 -9.453 1 98.25 32 HIS B N 1
ATOM 1343 C CA . HIS B 1 32 ? -11.211 -9.875 -9.961 1 98.25 32 HIS B CA 1
ATOM 1344 C C . HIS B 1 32 ? -9.844 -9.859 -9.289 1 98.25 32 HIS B C 1
ATOM 1346 O O . HIS B 1 32 ? -9.117 -8.859 -9.359 1 98.25 32 HIS B O 1
ATOM 1352 N N . VAL B 1 33 ? -9.5 -10.945 -8.586 1 98.19 33 VAL B N 1
ATOM 1353 C CA . VAL B 1 33 ? -8.227 -11.031 -7.883 1 98.19 33 VAL B CA 1
ATOM 1354 C C . VAL B 1 33 ? -7.277 -11.961 -8.641 1 98.19 33 VAL B C 1
ATOM 1356 O O . VAL B 1 33 ? -7.648 -13.078 -9 1 98.19 33 VAL B O 1
ATOM 1359 N N . ILE B 1 34 ? -6.066 -11.477 -8.898 1 98 34 ILE B N 1
ATOM 1360 C CA . ILE B 1 34 ? -5.043 -12.281 -9.562 1 98 34 ILE B CA 1
ATOM 1361 C C . ILE B 1 34 ? -3.912 -12.586 -8.578 1 98 34 ILE B C 1
ATOM 1363 O O . ILE B 1 34 ? -3.18 -11.68 -8.172 1 98 34 ILE B O 1
ATOM 1367 N N . PHE B 1 35 ? -3.775 -13.812 -8.188 1 96.75 35 PHE B N 1
ATOM 1368 C CA . PHE B 1 35 ? -2.59 -14.242 -7.457 1 96.75 35 PHE B CA 1
ATOM 1369 C C . PHE B 1 35 ? -1.427 -14.484 -8.414 1 96.75 35 PHE B C 1
ATOM 1371 O O . PHE B 1 35 ? -1.562 -15.227 -9.391 1 96.75 35 PHE B O 1
ATOM 1378 N N . SER B 1 36 ? -0.364 -13.852 -8.125 1 95.62 36 SER B N 1
ATOM 1379 C CA . SER B 1 36 ? 0.767 -14.008 -9.031 1 95.62 36 SER B CA 1
ATOM 1380 C C . SER B 1 36 ? 2.014 -14.469 -8.289 1 95.62 36 SER B C 1
ATOM 1382 O O . SER B 1 36 ? 2.256 -14.055 -7.152 1 95.62 36 SER B O 1
ATOM 1384 N N . HIS B 1 37 ? 2.75 -15.297 -8.891 1 94.06 37 HIS B N 1
ATOM 1385 C CA . HIS B 1 37 ? 4.07 -15.742 -8.453 1 94.06 37 HIS B CA 1
ATOM 1386 C C . HIS B 1 37 ? 5.066 -15.727 -9.609 1 94.06 37 HIS B C 1
ATOM 1388 O O . HIS B 1 37 ? 4.754 -16.188 -10.711 1 94.06 37 HIS B O 1
ATOM 1394 N N . VAL B 1 38 ? 6.207 -15.164 -9.32 1 92.81 38 VAL B N 1
ATOM 1395 C CA . VAL B 1 38 ? 7.246 -15.086 -10.336 1 92.81 38 VAL B CA 1
ATOM 1396 C C . VAL B 1 38 ? 8.398 -16.016 -9.977 1 92.81 38 VAL B C 1
ATOM 1398 O O . VAL B 1 38 ? 8.969 -15.914 -8.883 1 92.81 38 VAL B O 1
ATOM 1401 N N . VAL B 1 39 ? 8.672 -16.969 -10.758 1 88.31 39 VAL B N 1
ATOM 1402 C CA . VAL B 1 39 ? 9.852 -17.828 -10.625 1 88.31 39 VAL B CA 1
ATOM 1403 C C . VAL B 1 39 ? 11.062 -17.109 -11.211 1 88.31 39 VAL B C 1
ATOM 1405 O O . VAL B 1 39 ? 11.164 -16.922 -12.43 1 88.31 39 VAL B O 1
ATOM 1408 N N . SER B 1 40 ? 11.945 -16.734 -10.297 1 81 40 SER B N 1
ATOM 1409 C CA . SER B 1 40 ? 13.086 -15.922 -10.711 1 81 40 SER B CA 1
ATOM 1410 C C . SER B 1 40 ? 14.047 -16.719 -11.586 1 81 40 SER B C 1
ATOM 1412 O O . SER B 1 40 ? 14.336 -17.875 -11.305 1 81 40 SER B O 1
ATOM 1414 N N . THR B 1 41 ? 14.391 -16.25 -12.75 1 71.62 41 THR B N 1
ATOM 1415 C CA . THR B 1 41 ? 15.414 -16.859 -13.602 1 71.62 41 THR B CA 1
ATOM 1416 C C . THR B 1 41 ? 16.781 -16.266 -13.281 1 71.62 41 THR B C 1
ATOM 1418 O O . THR B 1 41 ? 17.797 -16.719 -13.828 1 71.62 41 THR B O 1
ATOM 1421 N N . THR B 1 42 ? 16.875 -15.188 -12.516 1 59.31 42 THR B N 1
ATOM 1422 C CA . THR B 1 42 ? 18.141 -14.531 -12.234 1 59.31 42 THR B CA 1
ATOM 1423 C C . THR B 1 42 ? 18.75 -15.047 -10.93 1 59.31 42 THR B C 1
ATOM 1425 O O . THR B 1 42 ? 19.812 -14.586 -10.508 1 59.31 42 THR B O 1
ATOM 1428 N N . GLY B 1 43 ? 18.141 -15.812 -10.164 1 52.88 43 GLY B N 1
ATOM 1429 C CA . GLY B 1 43 ? 18.719 -16.172 -8.883 1 52.88 43 GLY B CA 1
ATOM 1430 C C . GLY B 1 43 ? 19.969 -17.016 -9.008 1 52.88 43 GLY B C 1
ATOM 1431 O O . GLY B 1 43 ? 20.25 -17.578 -10.07 1 52.88 43 GLY B O 1
ATOM 1432 N N . PRO B 1 44 ? 20.922 -16.812 -7.969 1 48.47 44 PRO B N 1
ATOM 1433 C CA . PRO B 1 44 ? 22.219 -17.5 -8.023 1 48.47 44 PRO B CA 1
ATOM 1434 C C . PRO B 1 44 ? 22.094 -18.969 -8.422 1 48.47 44 PRO B C 1
ATOM 1436 O O . PRO B 1 44 ? 23.062 -19.562 -8.906 1 48.47 44 PRO B O 1
ATOM 1439 N N . ASP B 1 45 ? 21 -19.469 -7.98 1 44.22 45 ASP B N 1
ATOM 1440 C CA . ASP B 1 45 ? 21.047 -20.906 -8.141 1 44.22 45 ASP B CA 1
ATOM 1441 C C . ASP B 1 45 ? 20.766 -21.312 -9.578 1 44.22 45 ASP B C 1
ATOM 1443 O O . ASP B 1 45 ? 20.453 -22.484 -9.852 1 44.22 45 ASP B O 1
ATOM 1447 N N . VAL B 1 46 ? 20.531 -20.281 -10.438 1 43.22 46 VAL B N 1
ATOM 1448 C CA . VAL B 1 46 ? 20.516 -20.719 -11.828 1 43.22 46 VAL B CA 1
ATOM 1449 C C . VAL B 1 46 ? 21.922 -21.125 -12.25 1 43.22 46 VAL B C 1
ATOM 1451 O O . VAL B 1 46 ? 22.797 -20.281 -12.438 1 43.22 46 VAL B O 1
ATOM 1454 N N . ASP B 1 47 ? 22.5 -21.938 -11.578 1 38.66 47 ASP B N 1
ATOM 1455 C CA . ASP B 1 47 ? 23.641 -22.516 -12.312 1 38.66 47 ASP B CA 1
ATOM 1456 C C . ASP B 1 47 ? 23.312 -22.672 -13.797 1 38.66 47 ASP B C 1
ATOM 1458 O O . ASP B 1 47 ? 22.203 -23.109 -14.148 1 38.66 47 ASP B O 1
ATOM 1462 N N . PRO B 1 48 ? 23.984 -21.891 -14.68 1 41.12 48 PRO B N 1
ATOM 1463 C CA . PRO B 1 48 ? 23.828 -22.328 -16.062 1 41.12 48 PRO B CA 1
ATOM 1464 C C . PRO B 1 48 ? 23.656 -23.844 -16.188 1 41.12 48 PRO B C 1
ATOM 1466 O O . PRO B 1 48 ? 24.625 -24.594 -16.094 1 41.12 48 PRO B O 1
ATOM 1469 N N . ILE B 1 49 ? 22.844 -24.422 -15.406 1 39.34 49 ILE B N 1
ATOM 1470 C CA . ILE B 1 49 ? 22.703 -25.828 -15.742 1 39.34 49 ILE B CA 1
ATOM 1471 C C . ILE B 1 49 ? 22.625 -26 -17.266 1 39.34 49 ILE B C 1
ATOM 1473 O O . ILE B 1 49 ? 21.781 -25.375 -17.922 1 39.34 49 ILE B O 1
ATOM 1477 N N . ALA B 1 50 ? 23.688 -26.453 -17.969 1 40.16 50 ALA B N 1
ATOM 1478 C CA . ALA B 1 50 ? 23.828 -26.953 -19.328 1 40.16 50 ALA B CA 1
ATOM 1479 C C . ALA B 1 50 ? 22.469 -27.359 -19.906 1 40.16 50 ALA B C 1
ATOM 1481 O O . ALA B 1 50 ? 21.5 -27.531 -19.172 1 40.16 50 ALA B O 1
ATOM 1482 N N . ASP B 1 51 ? 22.516 -28.031 -21.141 1 36.78 51 ASP B N 1
ATOM 1483 C CA . ASP B 1 51 ? 21.719 -28.594 -22.234 1 36.78 51 ASP B CA 1
ATOM 1484 C C . ASP B 1 51 ? 20.609 -29.484 -21.703 1 36.78 51 ASP B C 1
ATOM 1486 O O . ASP B 1 51 ? 20.266 -30.5 -22.312 1 36.78 51 ASP B O 1
ATOM 1490 N N . ARG B 1 52 ? 20.406 -29.578 -20.297 1 41.88 52 ARG B N 1
ATOM 1491 C CA . ARG B 1 52 ? 19.469 -30.688 -20.266 1 41.88 52 ARG B CA 1
ATOM 1492 C C . ARG B 1 52 ? 18.078 -30.25 -20.719 1 41.88 52 ARG B C 1
ATOM 1494 O O . ARG B 1 52 ? 17.562 -29.234 -20.25 1 41.88 52 ARG B O 1
ATOM 1501 N N . PRO B 1 53 ? 17.562 -30.641 -21.891 1 44.78 53 PRO B N 1
ATOM 1502 C CA . PRO B 1 53 ? 16.312 -30.344 -22.594 1 44.78 53 PRO B CA 1
ATOM 1503 C C . PRO B 1 53 ? 15.141 -30.078 -21.641 1 44.78 53 PRO B C 1
ATOM 1505 O O . PRO B 1 53 ? 14.344 -29.156 -21.875 1 44.78 53 PRO B O 1
ATOM 1508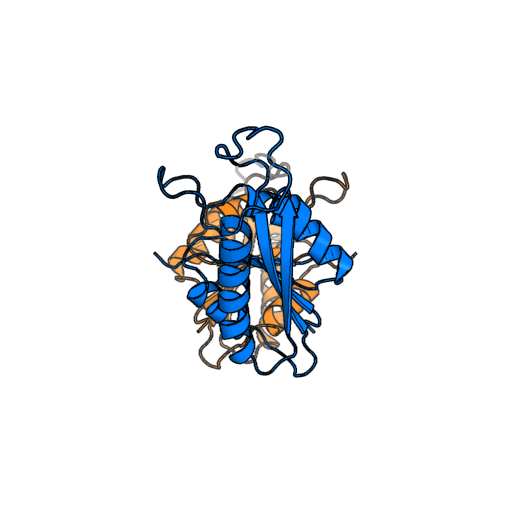 N N . HIS B 1 54 ? 14.555 -31.188 -21.016 1 44.88 54 HIS B N 1
ATOM 1509 C CA . HIS B 1 54 ? 13.18 -31.328 -20.547 1 44.88 54 HIS B CA 1
ATOM 1510 C C . HIS B 1 54 ? 12.992 -30.641 -19.203 1 44.88 54 HIS B C 1
ATOM 1512 O O . HIS B 1 54 ? 13.844 -30.734 -18.312 1 44.88 54 HIS B O 1
ATOM 1518 N N . PRO B 1 55 ? 12.242 -29.469 -19.031 1 49.34 55 PRO B N 1
ATOM 1519 C CA . PRO B 1 55 ? 11.875 -29.078 -17.656 1 49.34 55 PRO B CA 1
ATOM 1520 C C . PRO B 1 55 ? 11.977 -30.25 -16.672 1 49.34 55 PRO B C 1
ATOM 1522 O O . PRO B 1 55 ? 11.414 -31.312 -16.922 1 49.34 55 PRO B O 1
ATOM 1525 N N . SER B 1 56 ? 13.023 -30.328 -15.945 1 53.72 56 SER B N 1
ATOM 1526 C CA . SER B 1 56 ? 13.188 -31.469 -15.047 1 53.72 56 SER B CA 1
ATOM 1527 C C . SER B 1 56 ? 11.961 -31.656 -14.164 1 53.72 56 SER B C 1
ATOM 1529 O O . SER B 1 56 ? 11.195 -30.719 -13.945 1 53.72 56 SER B O 1
ATOM 1531 N N . SER B 1 57 ? 11.445 -32.938 -13.953 1 56.94 57 SER B N 1
ATOM 1532 C CA . SER B 1 57 ? 10.422 -33.406 -13.031 1 56.94 57 SER B CA 1
ATOM 1533 C C . SER B 1 57 ? 10.375 -32.562 -11.766 1 56.94 57 SER B C 1
ATOM 1535 O O . SER B 1 57 ? 9.297 -32.312 -11.219 1 56.94 57 SER B O 1
ATOM 1537 N N . SER B 1 58 ? 11.453 -31.938 -11.406 1 57.59 58 SER B N 1
ATOM 1538 C CA . SER B 1 58 ? 11.516 -31.188 -10.156 1 57.59 58 SER B CA 1
ATOM 1539 C C . SER B 1 58 ? 10.914 -29.797 -10.312 1 57.59 58 SER B C 1
ATOM 1541 O O . SER B 1 58 ? 10.203 -29.312 -9.43 1 57.59 58 SER B O 1
ATOM 1543 N N . GLU B 1 59 ? 11.195 -29.25 -11.438 1 62.16 59 GLU B N 1
ATOM 1544 C CA . GLU B 1 59 ? 10.648 -27.922 -11.688 1 62.16 59 GLU B CA 1
ATOM 1545 C C . GLU B 1 59 ? 9.133 -27.969 -11.859 1 62.16 59 GLU B C 1
ATOM 1547 O O . GLU B 1 59 ? 8.422 -27.078 -11.375 1 62.16 59 GLU B O 1
ATOM 1552 N N . GLU B 1 60 ? 8.797 -29 -12.516 1 66 60 GLU B N 1
ATOM 1553 C CA . GLU B 1 60 ? 7.359 -29.188 -12.695 1 66 60 GLU B CA 1
ATOM 1554 C C . GLU B 1 60 ? 6.656 -29.422 -11.359 1 66 60 GLU B C 1
ATOM 1556 O O . GLU B 1 60 ? 5.566 -28.891 -11.133 1 66 60 GLU B O 1
ATOM 1561 N N . LEU B 1 61 ? 7.379 -30.141 -10.539 1 59.62 61 LEU B N 1
ATOM 1562 C CA . LEU B 1 61 ? 6.805 -30.422 -9.234 1 59.62 61 LEU B CA 1
ATOM 1563 C C . LEU B 1 61 ? 6.727 -29.141 -8.391 1 59.62 61 LEU B C 1
ATOM 1565 O O . LEU B 1 61 ? 5.73 -28.906 -7.703 1 59.62 61 LEU B O 1
ATOM 1569 N N . ALA B 1 62 ? 7.73 -28.344 -8.562 1 69.44 62 ALA B N 1
ATOM 1570 C CA . ALA B 1 62 ? 7.746 -27.094 -7.812 1 69.44 62 ALA B CA 1
ATOM 1571 C C . ALA B 1 62 ? 6.637 -26.156 -8.281 1 69.44 62 ALA B C 1
ATOM 1573 O O . ALA B 1 62 ? 5.953 -25.531 -7.469 1 69.44 62 ALA B O 1
ATOM 1574 N N . TYR B 1 63 ? 6.453 -26.266 -9.594 1 76.5 63 TYR B N 1
ATOM 1575 C CA . TYR B 1 63 ? 5.395 -25.453 -10.188 1 76.5 63 TYR B CA 1
ATOM 1576 C C . TYR B 1 63 ? 4.023 -25.906 -9.695 1 76.5 63 TYR B C 1
ATOM 1578 O O . TYR B 1 63 ? 3.197 -25.078 -9.297 1 76.5 63 TYR B O 1
ATOM 1586 N N . TRP B 1 64 ? 3.934 -27.172 -9.695 1 78.88 64 TRP B N 1
ATOM 1587 C CA . TRP B 1 64 ? 2.65 -27.734 -9.281 1 78.88 64 TRP B CA 1
ATOM 1588 C C . TRP B 1 64 ? 2.381 -27.438 -7.809 1 78.88 64 TRP B C 1
ATOM 1590 O O . TRP B 1 64 ? 1.258 -27.094 -7.434 1 78.88 64 TRP B O 1
ATOM 1600 N N . ASP B 1 65 ? 3.346 -27.469 -7.047 1 83.62 65 ASP B N 1
ATOM 1601 C CA . ASP B 1 65 ? 3.193 -27.219 -5.617 1 83.62 65 ASP B CA 1
ATOM 1602 C C . ASP B 1 65 ? 2.787 -25.766 -5.352 1 83.62 65 ASP B C 1
ATOM 1604 O O . ASP B 1 65 ? 1.891 -25.516 -4.547 1 83.62 65 ASP B O 1
ATOM 1608 N N . ILE B 1 66 ? 3.385 -24.891 -6.109 1 84.19 66 ILE B N 1
ATOM 1609 C CA . ILE B 1 66 ? 3.074 -23.484 -5.918 1 84.19 66 ILE B CA 1
ATOM 1610 C C . ILE B 1 66 ? 1.664 -23.188 -6.43 1 84.19 66 ILE B C 1
ATOM 1612 O O . ILE B 1 66 ? 0.912 -22.453 -5.797 1 84.19 66 ILE B O 1
ATOM 1616 N N . GLU B 1 67 ? 1.385 -23.797 -7.547 1 88.38 67 GLU B N 1
ATOM 1617 C CA . GLU B 1 67 ? 0.053 -23.609 -8.117 1 88.38 67 GLU B CA 1
ATOM 1618 C C . GLU B 1 67 ? -1.031 -24.094 -7.16 1 88.38 67 GLU B C 1
ATOM 1620 O O . GLU B 1 67 ? -2.023 -23.406 -6.93 1 88.38 67 GLU B O 1
ATOM 1625 N N . ASN B 1 68 ? -0.834 -25.266 -6.645 1 88.94 68 ASN B N 1
ATOM 1626 C CA . ASN B 1 68 ? -1.801 -25.828 -5.707 1 88.94 68 ASN B CA 1
ATOM 1627 C C . ASN B 1 68 ? -1.901 -24.984 -4.438 1 88.94 68 ASN B C 1
ATOM 1629 O O . ASN B 1 68 ? -2.994 -24.781 -3.906 1 88.94 68 ASN B O 1
ATOM 1633 N N . TYR B 1 69 ? -0.784 -24.547 -4.051 1 87.12 69 TYR B N 1
ATOM 1634 C CA . TYR B 1 69 ? -0.722 -23.672 -2.881 1 87.12 69 TYR B CA 1
ATOM 1635 C C . TYR B 1 69 ? -1.544 -22.406 -3.098 1 87.12 69 TYR B C 1
ATOM 1637 O O . TYR B 1 69 ? -2.393 -22.062 -2.273 1 87.12 69 TYR B O 1
ATOM 1645 N N . LEU B 1 70 ? -1.473 -21.766 -4.27 1 89.56 70 LEU B N 1
ATOM 1646 C CA . LEU B 1 70 ? -2.193 -20.531 -4.574 1 89.56 70 LEU B CA 1
ATOM 1647 C C . LEU B 1 70 ? -3.678 -20.812 -4.789 1 89.56 70 LEU B C 1
ATOM 1649 O O . LEU B 1 70 ? -4.527 -20.031 -4.363 1 89.56 70 LEU B O 1
ATOM 1653 N N . ARG B 1 71 ? -3.977 -21.953 -5.336 1 91.12 71 ARG B N 1
ATOM 1654 C CA . ARG B 1 71 ? -5.363 -22.328 -5.602 1 91.12 71 ARG B CA 1
ATOM 1655 C C . ARG B 1 71 ? -6.125 -22.562 -4.305 1 91.12 71 ARG B C 1
ATOM 1657 O O . ARG B 1 71 ? -7.32 -22.281 -4.219 1 91.12 71 ARG B O 1
ATOM 1664 N N . SER B 1 72 ? -5.445 -23.109 -3.328 1 90.88 72 SER B N 1
ATOM 1665 C CA . SER B 1 72 ? -6.094 -23.328 -2.041 1 90.88 72 SER B CA 1
ATOM 1666 C C . SER B 1 72 ? -6.578 -22.016 -1.428 1 90.88 72 SER B C 1
ATOM 1668 O O . SER B 1 72 ? -7.582 -22 -0.714 1 90.88 72 SER B O 1
ATOM 1670 N N . TYR B 1 73 ? -5.918 -20.938 -1.722 1 90.5 73 TYR B N 1
ATOM 1671 C CA . TYR B 1 73 ? -6.324 -19.641 -1.197 1 90.5 73 TYR B CA 1
ATOM 1672 C C . TYR B 1 73 ? -7.398 -19.016 -2.072 1 90.5 73 TYR B C 1
ATOM 1674 O O . TYR B 1 73 ? -8.258 -18.281 -1.579 1 90.5 73 TYR B O 1
ATOM 1682 N N . GLN B 1 74 ? -7.355 -19.312 -3.35 1 90.88 74 GLN B N 1
ATOM 1683 C CA . GLN B 1 74 ? -8.422 -18.875 -4.242 1 90.88 74 GLN B CA 1
ATOM 1684 C C . GLN B 1 74 ? -9.789 -19.328 -3.738 1 90.88 74 GLN B C 1
ATOM 1686 O O . GLN B 1 74 ? -10.758 -18.562 -3.807 1 90.88 74 GLN B O 1
ATOM 1691 N N . LYS B 1 75 ? -9.781 -20.531 -3.219 1 91.25 75 LYS B N 1
ATOM 1692 C CA . LYS B 1 75 ? -11.031 -21.125 -2.771 1 91.25 75 LYS B CA 1
ATOM 1693 C C . LYS B 1 75 ? -11.609 -20.375 -1.569 1 91.25 75 LYS B C 1
ATOM 1695 O O . LYS B 1 75 ? -12.797 -20.484 -1.282 1 91.25 75 LYS B O 1
ATOM 1700 N N . GLN B 1 76 ? -10.781 -19.594 -0.93 1 91.38 76 GLN B N 1
ATOM 1701 C CA . GLN B 1 76 ? -11.211 -18.875 0.261 1 91.38 76 GLN B CA 1
ATOM 1702 C C . GLN B 1 76 ? -11.844 -17.531 -0.109 1 91.38 76 GLN B C 1
ATOM 1704 O O . GLN B 1 76 ? -12.391 -16.844 0.753 1 91.38 76 GLN B O 1
ATOM 1709 N N . LEU B 1 77 ? -11.781 -17.188 -1.392 1 93.12 77 LEU B N 1
ATOM 1710 C CA . LEU B 1 77 ? -12.305 -15.898 -1.828 1 93.12 77 LEU B CA 1
ATOM 1711 C C . LEU B 1 77 ? -13.711 -16.047 -2.391 1 93.12 77 LEU B C 1
ATOM 1713 O O . LEU B 1 77 ? -14.016 -17.031 -3.068 1 93.12 77 LEU B O 1
ATOM 1717 N N . ALA B 1 78 ? -14.562 -15.078 -2.109 1 92.62 78 ALA B N 1
ATOM 1718 C CA . ALA B 1 78 ? -15.938 -15.062 -2.615 1 92.62 78 ALA B CA 1
ATOM 1719 C C . ALA B 1 78 ? -16.031 -14.289 -3.93 1 92.62 78 ALA B C 1
ATOM 1721 O O . ALA B 1 78 ? -17.109 -13.891 -4.348 1 92.62 78 ALA B O 1
ATOM 1722 N N . VAL B 1 79 ? -14.891 -14.016 -4.531 1 95.81 79 VAL B N 1
ATOM 1723 C CA . VAL B 1 79 ? -14.844 -13.273 -5.785 1 95.81 79 VAL B CA 1
ATOM 1724 C C . VAL B 1 79 ? -14.031 -14.055 -6.82 1 95.81 79 VAL B C 1
ATOM 1726 O O . VAL B 1 79 ? -13.258 -14.945 -6.465 1 95.81 79 VAL B O 1
ATOM 1729 N N . PRO B 1 80 ? -14.273 -13.781 -8.125 1 96.81 80 PRO B N 1
ATOM 1730 C CA . PRO B 1 80 ? -13.453 -14.43 -9.148 1 96.81 80 PRO B CA 1
ATOM 1731 C C . PRO B 1 80 ? -11.961 -14.211 -8.938 1 96.81 80 PRO B C 1
ATOM 1733 O O . PRO B 1 80 ? -11.547 -13.133 -8.508 1 96.81 80 PRO B O 1
ATOM 1736 N N . SER B 1 81 ? -11.195 -15.266 -9.141 1 97.31 81 SER B N 1
ATOM 1737 C CA . SER B 1 81 ? -9.75 -15.148 -8.977 1 97.31 81 SER B CA 1
ATOM 1738 C C . SER B 1 81 ? -9.008 -16.062 -9.953 1 97.31 81 SER B C 1
ATOM 1740 O O . SER B 1 81 ? -9.539 -17.094 -10.375 1 97.31 81 SER B O 1
ATOM 1742 N N . ASP B 1 82 ? -7.828 -15.625 -10.336 1 97.12 82 ASP B N 1
ATOM 1743 C CA . ASP B 1 82 ? -6.93 -16.406 -11.188 1 97.12 82 ASP B CA 1
ATOM 1744 C C . ASP B 1 82 ? -5.547 -16.531 -10.555 1 97.12 82 ASP B C 1
ATOM 1746 O O . ASP B 1 82 ? -5.211 -15.789 -9.633 1 97.12 82 ASP B O 1
ATOM 1750 N N . VAL B 1 83 ? -4.848 -17.5 -11.039 1 95.94 83 VAL B N 1
ATOM 1751 C CA . VAL B 1 83 ? -3.459 -17.719 -10.641 1 95.94 83 VAL B CA 1
ATOM 1752 C C . VAL B 1 83 ? -2.541 -17.531 -11.852 1 95.94 83 VAL B C 1
ATOM 1754 O O . VAL B 1 83 ? -2.781 -18.109 -12.914 1 95.94 83 VAL B O 1
ATOM 1757 N N . GLU B 1 84 ? -1.612 -16.672 -11.703 1 96.06 84 GLU B N 1
ATOM 1758 C CA . GLU B 1 84 ? -0.598 -16.438 -12.727 1 96.06 84 GLU B CA 1
ATOM 1759 C C . GLU B 1 84 ? 0.795 -16.797 -12.219 1 96.06 84 GLU B C 1
ATOM 1761 O O . GLU B 1 84 ? 1.312 -16.141 -11.305 1 96.06 84 GLU B O 1
ATOM 1766 N N . ILE B 1 85 ? 1.39 -17.828 -12.758 1 94.12 85 ILE B N 1
ATOM 1767 C CA . ILE B 1 85 ? 2.771 -18.188 -12.461 1 94.12 85 ILE B CA 1
ATOM 1768 C C . ILE B 1 85 ? 3.645 -17.953 -13.688 1 94.12 85 ILE B C 1
ATOM 1770 O O . ILE B 1 85 ? 3.445 -18.562 -14.734 1 94.12 85 ILE B O 1
ATOM 1774 N N . VAL B 1 86 ? 4.566 -17.062 -13.586 1 94.25 86 VAL B N 1
ATOM 1775 C CA . VAL B 1 86 ? 5.391 -16.672 -14.727 1 94.25 86 VAL B CA 1
ATOM 1776 C C . VAL B 1 86 ? 6.867 -16.734 -14.344 1 94.25 86 VAL B C 1
ATOM 1778 O O . VAL B 1 86 ? 7.203 -16.828 -13.164 1 94.25 86 VAL B O 1
ATOM 1781 N N . GLN B 1 87 ? 7.742 -16.781 -15.312 1 92.62 87 GLN B N 1
ATOM 1782 C CA . GLN B 1 87 ? 9.188 -16.797 -15.117 1 92.62 87 GLN B CA 1
ATOM 1783 C C . GLN B 1 87 ? 9.805 -15.469 -15.547 1 92.62 87 GLN B C 1
ATOM 1785 O O . GLN B 1 87 ? 9.414 -14.891 -16.562 1 92.62 87 GLN B O 1
ATOM 1790 N N . GLY B 1 88 ? 10.703 -14.93 -14.781 1 93.88 88 GLY B N 1
ATOM 1791 C CA . GLY B 1 88 ? 11.383 -13.688 -15.117 1 93.88 88 GLY B CA 1
ATOM 1792 C C . GLY B 1 88 ? 11.82 -12.898 -13.898 1 93.88 88 GLY B C 1
ATOM 1793 O O . GLY B 1 88 ? 11.992 -13.461 -12.82 1 93.88 88 GLY B O 1
ATOM 1794 N N . ASP B 1 89 ? 12.203 -11.641 -14.102 1 93.25 89 ASP B N 1
ATOM 1795 C CA . ASP B 1 89 ? 12.469 -10.734 -12.992 1 93.25 89 ASP B CA 1
ATOM 1796 C C . ASP B 1 89 ? 11.188 -10.398 -12.234 1 93.25 89 ASP B C 1
ATOM 1798 O O . ASP B 1 89 ? 10.203 -9.969 -12.836 1 93.25 89 ASP B O 1
ATOM 1802 N N . PRO B 1 90 ? 11.188 -10.57 -11.047 1 93.75 90 PRO B N 1
ATOM 1803 C CA . PRO B 1 90 ? 9.945 -10.43 -10.289 1 93.75 90 PRO B CA 1
ATOM 1804 C C . PRO B 1 90 ? 9.297 -9.055 -10.461 1 93.75 90 PRO B C 1
ATOM 1806 O O . PRO B 1 90 ? 8.109 -8.961 -10.758 1 93.75 90 PRO B O 1
ATOM 1809 N N . ALA B 1 91 ? 10.039 -8.008 -10.312 1 95 91 ALA B N 1
ATOM 1810 C CA . ALA B 1 91 ? 9.461 -6.672 -10.414 1 95 91 ALA B CA 1
ATOM 1811 C C . ALA B 1 91 ? 8.914 -6.414 -11.82 1 95 91 ALA B C 1
ATOM 1813 O O . ALA B 1 91 ? 7.801 -5.914 -11.977 1 95 91 ALA B O 1
ATOM 1814 N N . GLU B 1 92 ? 9.648 -6.789 -12.82 1 96.75 92 GLU B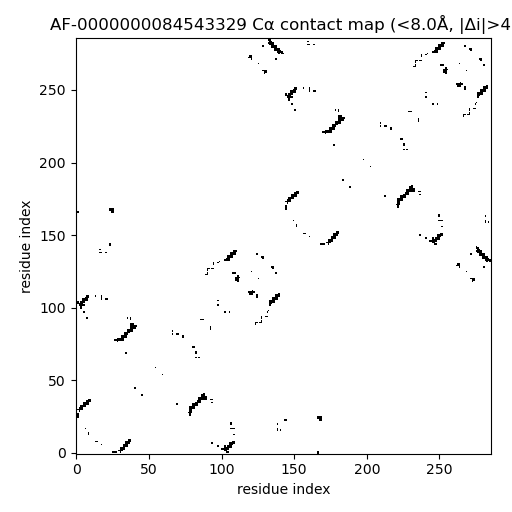 N 1
ATOM 1815 C CA . GLU B 1 92 ? 9.242 -6.594 -14.203 1 96.75 92 GLU B CA 1
ATOM 1816 C C . GLU B 1 92 ? 7.969 -7.371 -14.523 1 96.75 92 GLU B C 1
ATOM 1818 O O . GLU B 1 92 ? 7.055 -6.84 -15.156 1 96.75 92 GLU B O 1
ATOM 1823 N N . GLU B 1 93 ? 7.957 -8.562 -14.047 1 97.38 93 GLU B N 1
ATOM 1824 C CA . GLU B 1 93 ? 6.812 -9.406 -14.352 1 97.38 93 GLU B CA 1
ATOM 1825 C C . GLU B 1 93 ? 5.566 -8.945 -13.602 1 97.38 93 GLU B C 1
ATOM 1827 O O . GLU B 1 93 ? 4.457 -8.984 -14.141 1 97.38 93 GLU B O 1
ATOM 1832 N N . ILE B 1 94 ? 5.73 -8.508 -12.375 1 97.62 94 ILE B N 1
ATOM 1833 C CA . ILE B 1 94 ? 4.605 -8 -11.594 1 97.62 94 ILE B CA 1
ATOM 1834 C C . ILE B 1 94 ? 4.02 -6.77 -12.281 1 97.62 94 ILE B C 1
ATOM 1836 O O . ILE B 1 94 ? 2.803 -6.652 -12.438 1 97.62 94 ILE B O 1
ATOM 1840 N N . ILE B 1 95 ? 4.883 -5.887 -12.703 1 97.56 95 ILE B N 1
ATOM 1841 C CA . ILE B 1 95 ? 4.449 -4.672 -13.383 1 97.56 95 ILE B CA 1
ATOM 1842 C C . ILE B 1 95 ? 3.791 -5.031 -14.711 1 97.56 95 ILE B C 1
ATOM 1844 O O . ILE B 1 95 ? 2.74 -4.484 -15.062 1 97.56 95 ILE B O 1
ATOM 1848 N N . ARG B 1 96 ? 4.402 -5.965 -15.453 1 98.38 96 ARG B N 1
ATOM 1849 C CA . ARG B 1 96 ? 3.846 -6.41 -16.734 1 98.38 96 ARG B CA 1
ATOM 1850 C C . ARG B 1 96 ? 2.445 -6.984 -16.547 1 98.38 96 ARG B C 1
ATOM 1852 O O . ARG B 1 96 ? 1.516 -6.609 -17.266 1 98.38 96 ARG B O 1
ATOM 1859 N N . LEU B 1 97 ? 2.271 -7.887 -15.57 1 98.5 97 LEU B N 1
ATOM 1860 C CA . LEU B 1 97 ? 0.975 -8.492 -15.297 1 98.5 97 LEU B CA 1
ATOM 1861 C C . LEU B 1 97 ? -0.045 -7.434 -14.891 1 98.5 97 LEU B C 1
ATOM 1863 O O . LEU B 1 97 ? -1.205 -7.492 -15.305 1 98.5 97 LEU B O 1
ATOM 1867 N N . SER B 1 98 ? 0.408 -6.461 -14.062 1 98.19 98 SER B N 1
ATOM 1868 C CA . SER B 1 98 ? -0.505 -5.406 -13.641 1 98.19 98 SER B CA 1
ATOM 1869 C C . SER B 1 98 ? -1.018 -4.605 -14.828 1 98.19 98 SER B C 1
ATOM 1871 O O . SER B 1 98 ? -2.178 -4.188 -14.852 1 98.19 98 SER B O 1
ATOM 1873 N N . ASN B 1 99 ? -0.187 -4.395 -15.805 1 97.75 99 ASN B N 1
ATOM 1874 C CA . ASN B 1 99 ? -0.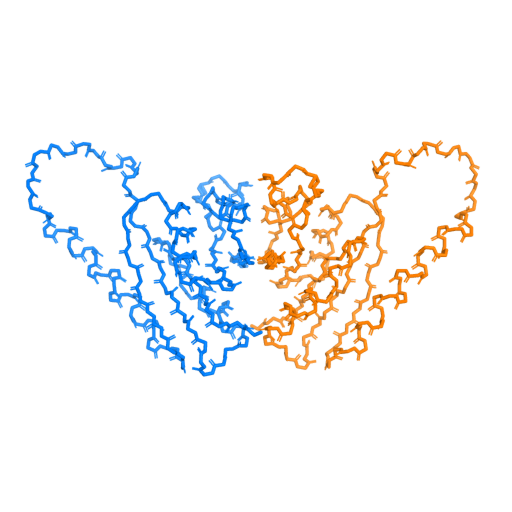584 -3.672 -17.016 1 97.75 99 ASN B CA 1
ATOM 1875 C C . ASN B 1 99 ? -1.533 -4.5 -17.875 1 97.75 99 ASN B C 1
ATOM 1877 O O . ASN B 1 99 ? -2.545 -3.988 -18.359 1 97.75 99 ASN B O 1
ATOM 1881 N N . ILE B 1 100 ? -1.188 -5.742 -18.047 1 98.12 100 ILE B N 1
ATOM 1882 C CA . ILE B 1 100 ? -1.985 -6.641 -18.859 1 98.12 100 ILE B CA 1
ATOM 1883 C C . ILE B 1 100 ? -3.402 -6.742 -18.297 1 98.12 100 ILE B C 1
ATOM 1885 O O . ILE B 1 100 ? -4.379 -6.668 -19.047 1 98.12 100 ILE B O 1
ATOM 1889 N N . TYR B 1 101 ? -3.523 -6.859 -17.031 1 98 101 TYR B N 1
ATOM 1890 C CA . TYR B 1 101 ? -4.82 -7.074 -16.406 1 98 101 TYR B CA 1
ATOM 1891 C C . TYR B 1 101 ? -5.469 -5.746 -16.031 1 98 101 TYR B C 1
ATOM 1893 O O . TYR B 1 101 ? -6.547 -5.723 -15.43 1 98 101 TYR B O 1
ATOM 1901 N N . LYS B 1 102 ? -4.738 -4.574 -16.312 1 97.12 102 LYS B N 1
ATOM 1902 C CA . LYS B 1 102 ? -5.234 -3.246 -15.977 1 97.12 102 LYS B CA 1
ATOM 1903 C C . LYS B 1 102 ? -5.641 -3.17 -14.508 1 97.12 102 LYS B C 1
ATOM 1905 O O . LYS B 1 102 ? -6.746 -2.729 -14.188 1 97.12 102 LYS B O 1
ATOM 1910 N N . THR B 1 103 ? -4.727 -3.564 -13.664 1 97.31 103 THR B N 1
ATOM 1911 C CA . THR B 1 103 ? -4.957 -3.688 -12.234 1 97.31 103 THR B CA 1
ATOM 1912 C C . THR B 1 103 ? -5.156 -2.314 -11.594 1 97.31 103 THR B C 1
ATOM 1914 O O . THR B 1 103 ? -4.469 -1.355 -11.953 1 97.31 103 THR B O 1
ATOM 1917 N N . ASP B 1 104 ? -6.113 -2.244 -10.633 1 96.88 104 ASP B N 1
ATOM 1918 C CA . ASP B 1 104 ? -6.336 -1.025 -9.867 1 96.88 104 ASP B CA 1
ATOM 1919 C C . ASP B 1 104 ? -5.375 -0.945 -8.68 1 96.88 104 ASP B C 1
ATOM 1921 O O . ASP B 1 104 ? -5.027 0.148 -8.227 1 96.88 104 ASP B O 1
ATOM 1925 N N . LEU B 1 105 ? -4.977 -2.102 -8.227 1 97.88 105 LEU B N 1
ATOM 1926 C CA . LEU B 1 105 ? -4.184 -2.182 -7.004 1 97.88 105 LEU B CA 1
ATOM 1927 C C . LEU B 1 105 ? -3.27 -3.402 -7.027 1 97.88 105 LEU B C 1
ATOM 1929 O O . LEU B 1 105 ? -3.701 -4.496 -7.398 1 97.88 105 LEU B O 1
ATOM 1933 N N . ILE B 1 106 ? -2.029 -3.188 -6.695 1 97.75 106 ILE B N 1
ATOM 1934 C CA . ILE B 1 106 ? -1.106 -4.285 -6.426 1 97.75 106 ILE B CA 1
ATOM 1935 C C . ILE B 1 106 ? -0.916 -4.438 -4.918 1 97.75 106 ILE B C 1
ATOM 1937 O O . ILE B 1 106 ? -0.708 -3.453 -4.207 1 97.75 106 ILE B O 1
ATOM 1941 N N . ILE B 1 107 ? -1.047 -5.605 -4.414 1 97.25 107 ILE B N 1
ATOM 1942 C CA . ILE B 1 107 ? -0.653 -5.957 -3.055 1 97.25 107 ILE B CA 1
ATOM 1943 C C . ILE B 1 107 ? 0.663 -6.734 -3.082 1 97.25 107 ILE B C 1
ATOM 1945 O O . ILE B 1 107 ? 0.772 -7.758 -3.76 1 97.25 107 ILE B O 1
ATOM 1949 N N . ILE B 1 108 ? 1.666 -6.242 -2.395 1 95 108 ILE B N 1
ATOM 1950 C CA . ILE B 1 108 ? 2.994 -6.844 -2.41 1 95 108 ILE B CA 1
ATOM 1951 C C . ILE B 1 108 ? 3.604 -6.789 -1.013 1 95 108 ILE B C 1
ATOM 1953 O O . ILE B 1 108 ? 3.322 -5.867 -0.241 1 95 108 ILE B O 1
ATOM 1957 N N . GLY B 1 109 ? 4.312 -7.777 -0.642 1 91.38 109 GLY B N 1
ATOM 1958 C CA . GLY B 1 109 ? 4.965 -7.809 0.657 1 91.38 109 GLY B CA 1
ATOM 1959 C C . GLY B 1 109 ? 6.211 -6.941 0.72 1 91.38 109 GLY B C 1
ATOM 1960 O O . GLY B 1 109 ? 6.781 -6.594 -0.315 1 91.38 109 GLY B O 1
ATOM 1961 N N . SER B 1 110 ? 6.566 -6.516 1.856 1 80.19 110 SER B N 1
ATOM 1962 C CA . SER B 1 110 ? 7.777 -5.73 2.078 1 80.19 110 SER B CA 1
ATOM 1963 C C . SER B 1 110 ? 8.961 -6.625 2.414 1 80.19 110 SER B C 1
ATOM 1965 O O . SER B 1 110 ? 10.102 -6.16 2.469 1 80.19 110 SER B O 1
ATOM 1967 N N . ARG B 1 111 ? 8.781 -8.07 2.611 1 63.19 111 ARG B N 1
ATOM 1968 C CA . ARG B 1 111 ? 9.859 -8.883 3.17 1 63.19 111 ARG B CA 1
ATOM 1969 C C . ARG B 1 111 ? 11.164 -8.648 2.416 1 63.19 111 ARG B C 1
ATOM 1971 O O . ARG B 1 111 ? 11.156 -8.43 1.203 1 63.19 111 ARG B O 1
ATOM 1978 N N . GLY B 1 112 ? 12.102 -7.852 2.705 1 50.38 112 GLY B N 1
ATOM 1979 C CA . GLY B 1 112 ? 13.5 -8.031 2.324 1 50.38 112 GLY B CA 1
ATOM 1980 C C . GLY B 1 112 ? 14.18 -9.156 3.082 1 50.38 112 GLY B C 1
ATOM 1981 O O . GLY B 1 112 ? 13.648 -9.656 4.078 1 50.38 112 GLY B O 1
ATOM 1982 N N . LEU B 1 113 ? 15.086 -9.922 2.355 1 42.03 113 LEU B N 1
ATOM 1983 C CA . LEU B 1 113 ? 15.992 -10.852 3.023 1 42.03 113 LEU B CA 1
ATOM 1984 C C . LEU B 1 113 ? 16.234 -10.43 4.469 1 42.03 113 LEU B C 1
ATOM 1986 O O . LEU B 1 113 ? 16.484 -9.258 4.746 1 42.03 113 LEU B O 1
ATOM 1990 N N . THR B 1 114 ? 15.625 -11.219 5.402 1 39.53 114 THR B N 1
ATOM 1991 C CA . THR B 1 114 ? 15.805 -11.172 6.852 1 39.53 114 THR B CA 1
ATOM 1992 C C . THR B 1 114 ? 17.203 -10.656 7.203 1 39.53 114 THR B C 1
ATOM 1994 O O . THR B 1 114 ? 17.5 -10.43 8.375 1 39.53 114 THR B O 1
ATOM 1997 N N . GLY B 1 115 ? 18.25 -11.141 6.762 1 38.06 115 GLY B N 1
ATOM 1998 C CA . GLY B 1 115 ? 19.266 -10.977 7.781 1 38.06 115 GLY B CA 1
ATOM 1999 C C . GLY B 1 115 ? 19.453 -9.531 8.211 1 38.06 115 GLY B C 1
ATOM 2000 O O . GLY B 1 115 ? 19.938 -9.266 9.312 1 38.06 115 GLY B O 1
ATOM 2001 N N . LEU B 1 116 ? 19.781 -8.578 7.355 1 43.66 116 LEU B N 1
ATOM 2002 C CA . LEU B 1 116 ? 20.172 -7.297 7.938 1 43.66 116 LEU B CA 1
ATOM 2003 C C . LEU B 1 116 ? 18.969 -6.395 8.148 1 43.66 116 LEU B C 1
ATOM 2005 O O . LEU B 1 116 ? 18.203 -6.145 7.211 1 43.66 116 LEU B O 1
ATOM 2009 N N . SER B 1 117 ? 18.422 -6.27 9.344 1 44.25 117 SER B N 1
ATOM 2010 C CA . SER B 1 117 ? 17.359 -5.555 10.031 1 44.25 117 SER B CA 1
ATOM 2011 C C . SER B 1 117 ? 16.938 -4.309 9.258 1 44.25 117 SER B C 1
ATOM 2013 O O . SER B 1 117 ? 15.875 -3.734 9.523 1 44.25 117 SER B O 1
ATOM 2015 N N . ARG B 1 118 ? 17.844 -3.625 8.602 1 48.31 118 ARG B N 1
ATOM 2016 C CA . ARG B 1 118 ? 17.688 -2.203 8.32 1 48.31 118 ARG B CA 1
ATOM 2017 C C . ARG B 1 118 ? 16.844 -1.985 7.07 1 48.31 118 ARG B C 1
ATOM 2019 O O . ARG B 1 118 ? 16.312 -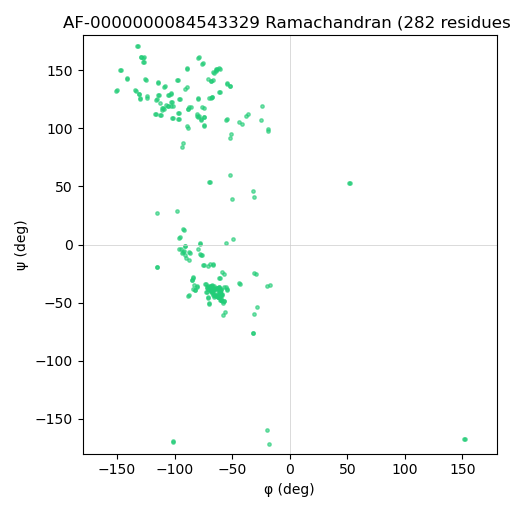0.893 6.855 1 48.31 118 ARG B O 1
ATOM 2026 N N . VAL B 1 119 ? 17.016 -2.857 6.027 1 52.56 119 VAL B N 1
ATOM 2027 C CA . VAL B 1 119 ? 16.359 -2.439 4.793 1 52.56 119 VAL B CA 1
ATOM 2028 C C . VAL B 1 119 ? 14.969 -3.07 4.711 1 52.56 119 VAL B C 1
ATOM 2030 O O . VAL B 1 119 ? 14.836 -4.281 4.504 1 52.56 119 VAL B O 1
ATOM 2033 N N . LEU B 1 120 ? 13.898 -2.596 5.277 1 59.66 120 LEU B N 1
ATOM 2034 C CA . LEU B 1 120 ? 12.562 -3.143 5.457 1 59.66 120 LEU B CA 1
ATOM 2035 C C . LEU B 1 120 ? 11.82 -3.23 4.125 1 59.66 120 LEU B C 1
ATOM 2037 O O . LEU B 1 120 ? 10.922 -4.059 3.965 1 59.66 120 LEU B O 1
ATOM 2041 N N . GLN B 1 121 ? 12.375 -2.451 3.096 1 64.5 121 GLN B N 1
ATOM 2042 C CA . GLN B 1 121 ? 11.68 -2.598 1.823 1 64.5 121 GLN B CA 1
ATOM 2043 C C . GLN B 1 121 ? 12.516 -3.395 0.824 1 64.5 121 GLN B C 1
ATOM 2045 O O . GLN B 1 121 ? 13.672 -3.059 0.569 1 64.5 121 GLN B O 1
ATOM 2050 N N . GLY B 1 122 ? 11.992 -4.473 0.382 1 76 122 GLY B N 1
ATOM 2051 C CA . GLY B 1 122 ? 12.664 -5.293 -0.619 1 76 122 GLY B CA 1
ATOM 2052 C C . GLY B 1 122 ? 12.852 -4.578 -1.945 1 76 122 GLY B C 1
ATOM 2053 O O . GLY B 1 122 ? 12.141 -3.617 -2.242 1 76 122 GLY B O 1
ATOM 2054 N N . SER B 1 123 ? 13.852 -4.973 -2.586 1 84 123 SER B N 1
ATOM 2055 C CA . SER B 1 123 ? 14.18 -4.406 -3.889 1 84 123 SER B CA 1
ATOM 2056 C C . SER B 1 123 ? 13.008 -4.531 -4.859 1 84 123 SER B C 1
ATOM 2058 O O . SER B 1 123 ? 12.734 -3.611 -5.629 1 84 123 SER B O 1
ATOM 2060 N N . VAL B 1 124 ? 12.242 -5.652 -4.801 1 90 124 VAL B N 1
ATOM 2061 C CA . VAL B 1 124 ? 11.133 -5.871 -5.727 1 90 124 VAL B CA 1
ATOM 2062 C C . VAL B 1 124 ? 9.992 -4.906 -5.414 1 90 124 VAL B C 1
ATOM 2064 O O . VAL B 1 124 ? 9.508 -4.199 -6.297 1 90 124 VAL B O 1
ATOM 2067 N N . SER B 1 125 ? 9.602 -4.867 -4.145 1 92.31 125 SER B N 1
ATOM 2068 C CA . SER B 1 125 ? 8.508 -3.973 -3.775 1 92.31 125 SER B CA 1
ATOM 2069 C C . SER B 1 125 ? 8.867 -2.518 -4.059 1 92.31 125 SER B C 1
ATOM 2071 O O . SER B 1 125 ? 8.008 -1.735 -4.477 1 92.31 125 SER B O 1
ATOM 2073 N N . SER B 1 126 ? 10.125 -2.15 -3.838 1 89.69 126 SER B N 1
ATOM 2074 C CA . SER B 1 126 ? 10.57 -0.79 -4.117 1 89.69 126 SER B CA 1
ATOM 2075 C C . SER B 1 126 ? 10.383 -0.438 -5.59 1 89.69 126 SER B C 1
ATOM 2077 O O . SER B 1 126 ? 9.852 0.628 -5.914 1 89.69 126 SER B O 1
ATOM 2079 N N . GLN B 1 127 ? 10.781 -1.329 -6.418 1 91 127 GLN B N 1
ATOM 2080 C CA . GLN B 1 127 ? 10.664 -1.099 -7.852 1 91 127 GLN B CA 1
ATOM 2081 C C . GLN B 1 127 ? 9.195 -1.07 -8.281 1 91 127 GLN B C 1
ATOM 2083 O O . GLN B 1 127 ? 8.805 -0.25 -9.117 1 91 127 GLN B O 1
ATOM 2088 N N . VAL B 1 128 ? 8.383 -1.938 -7.77 1 93.94 128 VAL B N 1
ATOM 2089 C CA . VAL B 1 128 ? 6.969 -1.997 -8.117 1 93.94 128 VAL B CA 1
ATOM 2090 C C . VAL B 1 128 ? 6.281 -0.699 -7.695 1 93.94 128 VAL B C 1
ATOM 2092 O O . VAL B 1 128 ? 5.516 -0.118 -8.469 1 93.94 128 VAL B O 1
ATOM 2095 N N . VAL B 1 129 ? 6.57 -0.228 -6.504 1 93.31 129 VAL B N 1
ATOM 2096 C CA . VAL B 1 129 ? 5.98 1.02 -6.031 1 93.31 129 VAL B CA 1
ATOM 2097 C C . VAL B 1 129 ? 6.387 2.168 -6.949 1 93.31 129 VAL B C 1
ATOM 2099 O O . VAL B 1 129 ? 5.559 3.014 -7.301 1 93.31 129 VAL B O 1
ATOM 2102 N N . ALA B 1 130 ? 7.57 2.148 -7.367 1 89.69 130 ALA B N 1
ATOM 2103 C CA . ALA B 1 130 ? 8.109 3.234 -8.188 1 89.69 130 ALA B CA 1
ATOM 2104 C C . ALA B 1 130 ? 7.512 3.207 -9.586 1 89.69 130 ALA B C 1
ATOM 2106 O O . ALA B 1 130 ? 7.156 4.254 -10.141 1 89.69 130 ALA B O 1
ATOM 2107 N N . ASP B 1 131 ? 7.27 2.027 -10.133 1 91.5 131 ASP B N 1
ATOM 2108 C CA . ASP B 1 131 ? 7.109 1.959 -11.578 1 91.5 131 ASP B CA 1
ATOM 2109 C C . ASP B 1 131 ? 5.691 1.53 -11.961 1 91.5 131 ASP B C 1
ATOM 2111 O O . ASP B 1 131 ? 5.281 1.671 -13.109 1 91.5 131 ASP B O 1
ATOM 2115 N N . ALA B 1 132 ? 4.984 0.924 -11.008 1 93.62 132 ALA B N 1
ATOM 2116 C CA . ALA B 1 132 ? 3.625 0.499 -11.336 1 93.62 132 ALA B CA 1
ATOM 2117 C C . ALA B 1 132 ? 2.756 1.69 -11.719 1 93.62 132 ALA B C 1
ATOM 2119 O O . ALA B 1 132 ? 2.924 2.789 -11.188 1 93.62 132 ALA B O 1
ATOM 2120 N N . ASN B 1 133 ? 1.775 1.524 -12.516 1 91.75 133 ASN B N 1
ATOM 2121 C CA . ASN B 1 133 ? 0.871 2.58 -12.961 1 91.75 133 ASN B CA 1
ATOM 2122 C C . ASN B 1 133 ? -0.401 2.617 -12.117 1 91.75 133 ASN B C 1
ATOM 2124 O O . ASN B 1 133 ? -1.354 3.324 -12.461 1 91.75 133 ASN B O 1
ATOM 2128 N N . CYS B 1 134 ? -0.434 1.856 -11.141 1 94.5 134 CYS B N 1
ATOM 2129 C CA . CYS B 1 134 ? -1.581 1.797 -10.242 1 94.5 134 CYS B CA 1
ATOM 2130 C C . CYS B 1 134 ? -1.138 1.873 -8.781 1 94.5 134 CYS B C 1
ATOM 2132 O O . CYS B 1 134 ? 0.06 1.871 -8.492 1 94.5 134 CYS B O 1
ATOM 2134 N N . SER B 1 135 ? -2.033 2.006 -7.914 1 95.25 135 SER B N 1
ATOM 2135 C CA . SER B 1 135 ? -1.733 2.061 -6.488 1 95.25 135 SER B CA 1
ATOM 2136 C C . SER B 1 135 ? -1.121 0.75 -6 1 95.25 135 SER B C 1
ATOM 2138 O O . SER B 1 135 ? -1.368 -0.309 -6.578 1 95.25 135 SER B O 1
ATOM 2140 N N . VAL B 1 136 ? -0.278 0.874 -4.988 1 96.06 136 VAL B N 1
ATOM 2141 C CA . VAL B 1 136 ? 0.407 -0.294 -4.445 1 96.06 136 VAL B CA 1
ATOM 2142 C C . VAL B 1 136 ? 0.246 -0.33 -2.93 1 96.06 136 VAL B C 1
ATOM 2144 O O . VAL B 1 136 ? 0.502 0.665 -2.248 1 96.06 136 VAL B O 1
ATOM 2147 N N . LEU B 1 137 ? -0.243 -1.43 -2.434 1 96.81 137 LEU B N 1
ATOM 2148 C CA . LEU B 1 137 ? -0.256 -1.715 -1.004 1 96.81 137 LEU B CA 1
ATOM 2149 C C . LEU B 1 137 ? 0.935 -2.582 -0.611 1 96.81 137 LEU B C 1
ATOM 2151 O O . LEU B 1 137 ? 1.011 -3.752 -0.997 1 96.81 137 LEU B O 1
ATOM 2155 N N . VAL B 1 138 ? 1.855 -1.981 0.052 1 95.19 138 VAL B N 1
ATOM 2156 C CA . VAL B 1 138 ? 2.992 -2.723 0.587 1 95.19 138 VAL B CA 1
ATOM 2157 C C . VAL B 1 138 ? 2.652 -3.26 1.976 1 95.19 138 VAL B C 1
ATOM 2159 O O . VAL B 1 138 ? 2.496 -2.488 2.926 1 95.19 138 VAL B O 1
ATOM 2162 N N . VAL B 1 139 ? 2.633 -4.551 2.104 1 94.56 139 VAL B N 1
ATOM 2163 C CA . VAL B 1 139 ? 2.174 -5.207 3.322 1 94.56 139 VAL B CA 1
ATOM 2164 C C . VAL B 1 139 ? 3.367 -5.539 4.215 1 94.56 139 VAL B C 1
ATOM 2166 O O . VAL B 1 139 ? 4.34 -6.145 3.758 1 94.56 139 VAL B O 1
ATOM 2169 N N . LYS B 1 140 ? 3.285 -5.086 5.395 1 88.62 140 LYS B N 1
ATOM 2170 C CA . LYS B 1 140 ? 4.32 -5.395 6.375 1 88.62 140 LYS B CA 1
ATOM 2171 C C . LYS B 1 140 ? 3.766 -6.25 7.508 1 88.62 140 LYS B C 1
ATOM 2173 O O . LYS B 1 140 ? 2.635 -6.047 7.953 1 88.62 140 LYS B O 1
ATOM 2178 N N . GLU B 1 141 ? 4.637 -7.184 7.859 1 77.62 141 GLU B N 1
ATOM 2179 C CA . GLU B 1 141 ? 4.254 -8 9.008 1 77.62 141 GLU B CA 1
ATOM 2180 C C . GLU B 1 141 ? 4.441 -7.238 10.312 1 77.62 141 GLU B C 1
ATOM 2182 O O . GLU B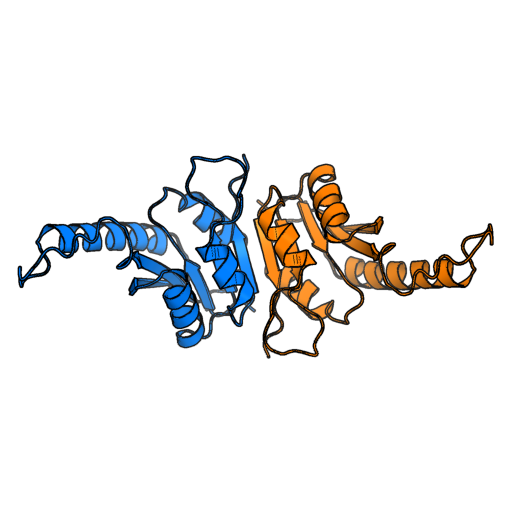 1 141 ? 5.438 -6.535 10.492 1 77.62 141 GLU B O 1
ATOM 2187 N N . LYS B 1 142 ? 3.342 -7.031 11.039 1 64.44 142 LYS B N 1
ATOM 2188 C CA . LYS B 1 142 ? 3.529 -6.438 12.359 1 64.44 142 LYS B CA 1
ATOM 2189 C C . LYS B 1 142 ? 4.512 -7.254 13.195 1 64.44 142 LYS B C 1
ATOM 2191 O O . LYS B 1 142 ? 4.434 -8.484 13.227 1 64.44 142 LYS B O 1
ATOM 2196 N N . VAL B 1 143 ? 5.738 -6.668 13.367 1 50.38 143 VAL B N 1
ATOM 2197 C CA . VAL B 1 143 ? 6.66 -7.336 14.281 1 50.38 143 VAL B CA 1
ATOM 2198 C C . VAL B 1 143 ? 6.172 -7.184 15.719 1 50.38 143 VAL B C 1
ATOM 2200 O O . VAL B 1 143 ? 5.57 -6.168 16.078 1 50.38 143 VAL B O 1
#